Protein AF-A0A7S3L661-F1 (afdb_monomer_lite)

pLDDT: mean 80.89, std 19.41, range [33.72, 98.44]

Secondary structure (DSSP, 8-state):
--------THHHHHHHHHHHHHHHHHHHHHHHHHHHHH-----HHHHHHHHHHHHHHHHHHTT---HHHHHHHHHHHHHHT-HHHHHHHHHHHHHHHHHTT--GGGGHHHHHHHHHHHHHTT-HHHHHHHHHHHHHHS--HHHHHHHHHHHHHHHTT---HHHHHHHHHHHHHHHHHHHHS---SHHHHHHHHHHHHHHHHHHHH-

InterPro domains:
  IPR011990 Tetratricopeptide-like helical domain superfamily [G3DSA:1.25.40.10] (49-198)
  IPR011990 Tetratricopeptide-like helical domain superfamily [SSF48452] (60-181)
  IPR019734 Tetratricopeptide repeat [PS50005] (108-141)
  IPR019734 Tetratricopeptide repeat [SM00028] (67-100)
  IPR019734 Tetratricopeptide repeat [SM00028] (108-141)

Radius of gyration: 34.46 Å; chains: 1; bounding box: 91×31×106 Å

Foldseek 3Di:
DDDDDDDDPPVVVVVVVVVVVVVVVVVVVCVVCVCVVPVPCPPPVVVVVVVCVVVVVVVCVVPPDPLVVLQVVLVVCVVVVVLVVSLVSLVVSVVVCVVVVPQLLVSLVSLLVQLVSCVVVVNNVSNVVSLVSSVVRPQALSSLLVQLVSLVVVLVVDPDLVVSVVSLVSSLVSLVSSCVDPDDDPSVVSSVVSNVVSVVVVVVSD

Organism: NCBI:txid265554

Sequence (206 aa):
HIHEHHTNPYYHIQGILSSSITMMFVALICYMWLPLIFGFAVPRLSVIRAITTTHRAAAVKENEEPLSVMFQRAVVCQRAGNYEEALKEYKLILQAAQQCDVAPDKYAEVHGNLGALYLRNKDVARAKFHFQTALEHRPMGTVHVNLAVLLLQELSTVQDKTLGLEILAKAQRHCQDALALPEDGREHTVATRLLQDMDKMMSQLI

Structure (mmCIF, N/CA/C/O backbone):
data_AF-A0A7S3L661-F1
#
_entry.id   AF-A0A7S3L661-F1
#
loop_
_atom_site.group_PDB
_atom_site.id
_atom_site.type_symbol
_atom_site.label_atom_id
_atom_site.label_alt_id
_atom_site.label_comp_id
_atom_site.label_asym_id
_atom_site.label_entity_id
_atom_site.label_seq_id
_atom_site.pdbx_PDB_ins_code
_atom_site.Cartn_x
_atom_site.Cartn_y
_atom_site.Cartn_z
_atom_site.occupancy
_atom_site.B_iso_or_equiv
_atom_site.auth_seq_id
_atom_site.auth_comp_id
_atom_site.auth_asym_id
_atom_site.auth_atom_id
_atom_site.pdbx_PDB_model_num
ATOM 1 N N . HIS A 1 1 ? 70.498 -6.678 -80.988 1.00 38.25 1 HIS A N 1
ATOM 2 C CA . HIS A 1 1 ? 69.927 -5.357 -80.664 1.00 38.25 1 HIS A CA 1
ATOM 3 C C . HIS A 1 1 ? 68.462 -5.599 -80.330 1.00 38.25 1 HIS A C 1
ATOM 5 O O . HIS A 1 1 ? 67.674 -5.819 -81.238 1.00 38.25 1 HIS A O 1
ATOM 11 N N . ILE A 1 2 ? 68.141 -5.750 -79.046 1.00 35.19 2 ILE A N 1
ATOM 12 C CA . ILE A 1 2 ? 66.783 -6.038 -78.567 1.00 35.19 2 ILE A CA 1
ATOM 13 C C . ILE A 1 2 ? 66.446 -4.892 -77.616 1.00 35.19 2 ILE A C 1
ATOM 15 O O . ILE A 1 2 ? 67.133 -4.713 -76.614 1.00 35.19 2 ILE A O 1
ATOM 19 N N . HIS A 1 3 ? 65.472 -4.065 -77.992 1.00 33.72 3 HIS A N 1
ATOM 20 C CA . HIS A 1 3 ? 64.939 -3.002 -77.146 1.00 33.72 3 HIS A CA 1
ATOM 21 C C . HIS A 1 3 ? 63.822 -3.591 -76.282 1.00 33.72 3 HIS A C 1
ATOM 23 O O . HIS A 1 3 ? 62.745 -3.894 -76.789 1.00 33.72 3 HIS A O 1
ATOM 29 N N . GLU A 1 4 ? 64.073 -3.742 -74.984 1.00 38.59 4 GLU A N 1
ATOM 30 C CA . GLU A 1 4 ? 63.023 -3.984 -73.996 1.00 38.59 4 GLU A CA 1
ATOM 31 C C . GLU A 1 4 ? 62.455 -2.636 -73.532 1.00 38.59 4 GLU A C 1
ATOM 33 O O . GLU A 1 4 ? 63.137 -1.814 -72.919 1.00 38.59 4 GLU A O 1
ATOM 38 N N . HIS A 1 5 ? 61.190 -2.387 -73.874 1.00 41.25 5 HIS A N 1
ATOM 39 C CA . HIS A 1 5 ? 60.408 -1.272 -73.354 1.00 41.25 5 HIS A CA 1
ATOM 40 C C . HIS A 1 5 ? 59.940 -1.601 -71.930 1.00 41.25 5 HIS A C 1
ATOM 42 O O . HIS A 1 5 ? 59.022 -2.394 -71.736 1.00 41.25 5 HIS A O 1
ATOM 48 N N . HIS A 1 6 ? 60.530 -0.950 -70.928 1.00 42.31 6 HIS A N 1
ATOM 49 C CA . HIS A 1 6 ? 59.984 -0.930 -69.573 1.00 42.31 6 HIS A CA 1
ATOM 50 C C . HIS A 1 6 ? 58.738 -0.029 -69.521 1.00 42.31 6 HIS A C 1
ATOM 52 O O . HIS A 1 6 ? 58.838 1.197 -69.487 1.00 42.31 6 HIS A O 1
ATOM 58 N N . THR A 1 7 ? 57.546 -0.627 -69.503 1.00 50.56 7 THR A N 1
ATOM 59 C CA . THR A 1 7 ? 56.293 0.069 -69.178 1.00 50.56 7 THR A CA 1
ATOM 60 C C . THR A 1 7 ? 56.174 0.259 -67.664 1.00 50.56 7 THR A C 1
ATOM 62 O O . THR A 1 7 ? 56.168 -0.707 -66.904 1.00 50.56 7 THR A O 1
ATOM 65 N N . ASN A 1 8 ? 56.094 1.518 -67.229 1.00 41.81 8 ASN A N 1
ATOM 66 C CA . ASN A 1 8 ? 56.038 1.939 -65.829 1.00 41.81 8 ASN A CA 1
ATOM 67 C C . ASN A 1 8 ? 54.661 1.606 -65.185 1.00 41.81 8 ASN A C 1
ATOM 69 O O . ASN A 1 8 ? 53.642 2.120 -65.658 1.00 41.81 8 ASN A O 1
ATOM 73 N N . PRO A 1 9 ? 54.598 0.796 -64.107 1.00 52.56 9 PRO A N 1
ATOM 74 C CA . PRO A 1 9 ? 53.349 0.298 -63.511 1.00 52.56 9 PRO A CA 1
ATOM 75 C C . PRO A 1 9 ? 52.494 1.361 -62.794 1.00 52.56 9 PRO A C 1
ATOM 77 O O . PRO A 1 9 ? 51.342 1.090 -62.455 1.00 52.56 9 PRO A O 1
ATOM 80 N N . TYR A 1 10 ? 52.998 2.584 -62.599 1.00 47.53 10 TYR A N 1
ATOM 81 C CA . TYR A 1 10 ? 52.248 3.661 -61.936 1.00 47.53 10 TYR A CA 1
ATOM 82 C C . TYR A 1 10 ? 51.062 4.202 -62.754 1.00 47.53 10 TYR A C 1
ATOM 84 O O . TYR A 1 10 ? 50.047 4.592 -62.178 1.00 47.53 10 TYR A O 1
ATOM 92 N N . TYR A 1 11 ? 51.134 4.172 -64.088 1.00 48.88 11 TYR A N 1
ATOM 93 C CA . TYR A 1 11 ? 50.068 4.716 -64.941 1.00 48.88 11 TYR A CA 1
ATOM 94 C C . TYR A 1 11 ? 48.817 3.825 -64.998 1.00 48.88 11 TYR A C 1
ATOM 96 O O . TYR A 1 11 ? 47.713 4.322 -65.218 1.00 48.88 11 TYR A O 1
ATOM 104 N N . HIS A 1 12 ? 48.956 2.521 -64.737 1.00 48.81 12 HIS A N 1
ATOM 105 C CA . HIS A 1 12 ? 47.830 1.583 -64.783 1.00 48.81 12 HIS A CA 1
ATOM 106 C C . HIS A 1 12 ? 46.890 1.710 -63.573 1.00 48.81 12 HIS A C 1
ATOM 108 O O . HIS A 1 12 ? 45.683 1.529 -63.713 1.00 48.81 12 HIS A O 1
ATOM 114 N N . ILE A 1 13 ? 47.410 2.065 -62.394 1.00 50.22 13 ILE A N 1
ATOM 115 C CA . ILE A 1 13 ? 46.623 2.132 -61.150 1.00 50.22 13 ILE A CA 1
ATOM 116 C C . ILE A 1 13 ? 45.794 3.429 -61.085 1.00 50.22 13 ILE A C 1
ATOM 118 O O . ILE A 1 13 ? 44.642 3.405 -60.649 1.00 50.22 13 ILE A O 1
ATOM 122 N N . GLN A 1 14 ? 46.316 4.550 -61.603 1.00 46.81 14 GLN A N 1
ATOM 123 C CA . GLN A 1 14 ? 45.566 5.815 -61.678 1.00 46.81 14 GLN A CA 1
ATOM 124 C C . GLN A 1 14 ? 44.361 5.752 -62.636 1.00 46.81 14 GLN A C 1
ATOM 126 O O . GLN A 1 14 ? 43.331 6.361 -62.345 1.00 46.81 14 GLN A O 1
ATOM 131 N N . GLY A 1 15 ? 44.445 4.989 -63.733 1.00 49.72 15 GLY A N 1
ATOM 132 C CA . GLY A 1 15 ? 43.322 4.800 -64.665 1.00 49.72 15 GLY A CA 1
ATOM 133 C C . GLY A 1 15 ? 42.176 3.941 -64.106 1.00 49.72 15 GLY A C 1
ATOM 134 O O . GLY A 1 15 ? 41.011 4.139 -64.458 1.00 49.72 15 GLY A O 1
ATOM 135 N N . ILE A 1 16 ? 42.476 3.010 -63.196 1.00 52.16 16 ILE A N 1
ATOM 136 C CA . ILE A 1 16 ? 41.472 2.125 -62.578 1.00 52.16 16 ILE A CA 1
ATOM 137 C C . ILE A 1 16 ? 40.720 2.850 -61.448 1.00 52.16 16 ILE A C 1
ATOM 139 O O . ILE A 1 16 ? 39.504 2.708 -61.321 1.00 52.16 16 ILE A O 1
ATOM 143 N N . LEU A 1 17 ? 41.397 3.697 -60.661 1.00 45.28 17 LEU A N 1
ATOM 144 C CA . LEU A 1 17 ? 40.715 4.524 -59.656 1.00 45.28 17 LEU A CA 1
ATOM 145 C C . LEU A 1 17 ? 39.838 5.617 -60.287 1.00 45.28 17 LEU A C 1
ATOM 147 O O . LEU A 1 17 ? 38.740 5.865 -59.790 1.00 45.28 17 LEU A O 1
ATOM 151 N N . SER A 1 18 ? 40.269 6.246 -61.387 1.00 52.88 18 SER A N 1
ATOM 152 C CA . SER A 1 18 ? 39.464 7.284 -62.051 1.00 52.88 18 SER A CA 1
ATOM 153 C C . SER A 1 18 ? 38.213 6.712 -62.729 1.00 52.88 18 SER A C 1
ATOM 155 O O . SER A 1 18 ? 37.148 7.329 -62.662 1.00 52.88 18 SER A O 1
ATOM 157 N N . SER A 1 19 ? 38.298 5.509 -63.307 1.00 54.88 19 SER A N 1
ATOM 158 C CA . SER A 1 19 ? 37.151 4.800 -63.896 1.00 54.88 19 SER A CA 1
ATOM 159 C C . SER A 1 19 ? 36.161 4.286 -62.841 1.00 54.88 19 SER A C 1
ATOM 161 O O . SER A 1 19 ? 34.953 4.398 -63.030 1.00 54.88 19 SER A O 1
ATOM 163 N N . SER A 1 20 ? 36.641 3.816 -61.686 1.00 56.84 20 SER A N 1
ATOM 164 C CA . SER A 1 20 ? 35.774 3.375 -60.580 1.00 56.84 20 SER A CA 1
ATOM 165 C C . SER A 1 20 ? 35.012 4.539 -59.927 1.00 56.84 20 SER A C 1
ATOM 167 O O . SER A 1 20 ? 33.798 4.467 -59.721 1.00 56.84 20 SER A O 1
ATOM 169 N N . ILE A 1 21 ? 35.690 5.668 -59.687 1.00 59.03 21 ILE A N 1
ATOM 170 C CA . ILE A 1 21 ? 35.065 6.870 -59.114 1.00 59.03 21 ILE A CA 1
ATOM 171 C C . ILE A 1 21 ? 34.048 7.469 -60.094 1.00 59.03 21 ILE A C 1
ATOM 173 O O . ILE A 1 21 ? 32.937 7.818 -59.694 1.00 59.03 21 ILE A O 1
ATOM 177 N N . THR A 1 22 ? 34.373 7.540 -61.387 1.00 59.44 22 THR A N 1
ATOM 178 C CA . THR A 1 22 ? 33.422 8.031 -62.399 1.00 59.44 22 THR A CA 1
ATOM 179 C C . THR A 1 22 ? 32.209 7.110 -62.552 1.00 59.44 22 THR A C 1
ATOM 181 O O . THR A 1 22 ? 31.093 7.620 -62.643 1.00 59.44 22 THR A O 1
ATOM 184 N N . MET A 1 23 ? 32.363 5.781 -62.461 1.00 56.50 23 MET A N 1
ATOM 185 C CA . MET A 1 23 ? 31.214 4.862 -62.427 1.00 56.50 23 MET A CA 1
ATOM 186 C C . MET A 1 23 ? 30.338 5.038 -61.178 1.00 56.50 23 MET A C 1
ATOM 188 O O . MET A 1 23 ? 29.114 4.977 -61.294 1.00 56.50 23 MET A O 1
ATOM 192 N N . MET A 1 24 ? 30.917 5.319 -60.005 1.00 59.31 24 MET A N 1
ATOM 193 C CA . MET A 1 24 ? 30.137 5.621 -58.796 1.00 59.31 24 MET A CA 1
ATOM 194 C C . MET A 1 24 ? 29.338 6.924 -58.929 1.00 59.31 24 MET A C 1
ATOM 196 O O . MET A 1 24 ? 28.174 6.965 -58.532 1.00 59.31 24 MET A O 1
ATOM 200 N N . PHE A 1 25 ? 29.919 7.969 -59.527 1.00 59.91 25 PHE A N 1
ATOM 201 C CA . PHE A 1 25 ? 29.205 9.224 -59.785 1.00 59.91 25 PHE A CA 1
ATOM 202 C C . PHE A 1 25 ? 28.086 9.050 -60.817 1.00 59.91 25 PHE A C 1
ATOM 204 O O . PHE A 1 25 ? 26.985 9.554 -60.603 1.00 59.91 25 PHE A O 1
ATOM 211 N N . VAL A 1 26 ? 28.314 8.286 -61.890 1.00 61.53 26 VAL A N 1
ATOM 212 C CA . VAL A 1 26 ? 27.271 7.976 -62.881 1.00 61.53 26 VAL A CA 1
ATOM 213 C C . VAL A 1 26 ? 26.149 7.139 -62.257 1.00 61.53 26 VAL A C 1
ATOM 215 O O . VAL A 1 26 ? 24.983 7.429 -62.499 1.00 61.53 26 VAL A O 1
ATOM 218 N N . ALA A 1 27 ? 26.459 6.174 -61.384 1.00 59.47 27 ALA A N 1
ATOM 219 C CA . ALA A 1 27 ? 25.451 5.383 -60.675 1.00 59.47 27 ALA A CA 1
ATOM 220 C C . ALA A 1 27 ? 24.624 6.220 -59.681 1.00 59.47 27 ALA A C 1
ATOM 222 O O . ALA A 1 27 ? 23.409 6.045 -59.605 1.00 59.47 27 ALA A O 1
ATOM 223 N N . LEU A 1 28 ? 25.253 7.159 -58.964 1.00 61.03 28 LEU A N 1
ATOM 224 C CA . LEU A 1 28 ? 24.573 8.110 -58.076 1.00 61.03 28 LEU A CA 1
ATOM 225 C C . LEU A 1 28 ? 23.670 9.069 -58.853 1.00 61.03 28 LEU A C 1
ATOM 227 O O . LEU A 1 28 ? 22.536 9.298 -58.442 1.00 61.03 28 LEU A O 1
ATOM 231 N N . ILE A 1 29 ? 24.131 9.579 -59.997 1.00 61.62 29 ILE A N 1
ATOM 232 C CA . ILE A 1 29 ? 23.316 10.419 -60.882 1.00 61.62 29 ILE A CA 1
ATOM 233 C C . ILE A 1 29 ? 22.157 9.590 -61.457 1.00 61.62 29 ILE A C 1
ATOM 235 O O . ILE A 1 29 ? 21.012 10.025 -61.401 1.00 61.62 29 ILE A O 1
ATOM 239 N N . CYS A 1 30 ? 22.384 8.354 -61.901 1.00 58.31 30 CYS A N 1
ATOM 240 C CA . CYS A 1 30 ? 21.293 7.481 -62.329 1.00 58.31 30 CYS A CA 1
ATOM 241 C C . CYS A 1 30 ? 20.283 7.236 -61.198 1.00 58.31 30 CYS A C 1
ATOM 243 O O . CYS A 1 30 ? 19.096 7.422 -61.422 1.00 58.31 30 CYS A O 1
ATOM 245 N N . TYR A 1 31 ? 20.706 6.919 -59.971 1.00 63.03 31 TYR A N 1
ATOM 246 C CA . TYR A 1 31 ? 19.786 6.684 -58.847 1.00 63.03 31 TYR A CA 1
ATOM 247 C C . TYR A 1 31 ? 19.030 7.935 -58.384 1.00 63.03 31 TYR A C 1
ATOM 249 O O . TYR A 1 31 ? 17.887 7.838 -57.939 1.00 63.03 31 TYR A O 1
ATOM 257 N N . MET A 1 32 ? 19.651 9.111 -58.489 1.00 62.41 32 MET A N 1
ATOM 258 C CA . MET A 1 32 ? 19.045 10.373 -58.066 1.00 62.41 32 MET A CA 1
ATOM 259 C C . MET A 1 32 ? 18.024 10.901 -59.088 1.00 62.41 32 MET A C 1
ATOM 261 O O . MET A 1 32 ? 17.091 11.604 -58.702 1.00 62.41 32 MET A O 1
ATOM 26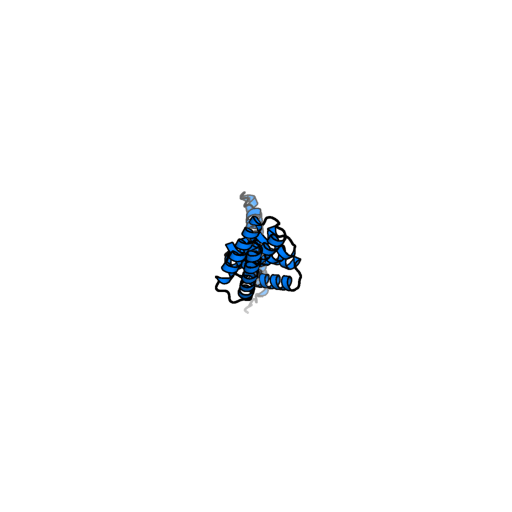5 N N . TRP A 1 33 ? 18.161 10.521 -60.365 1.00 57.34 33 TRP A N 1
ATOM 266 C CA . TRP A 1 33 ? 17.293 10.966 -61.463 1.00 57.34 33 TRP A CA 1
ATOM 267 C C . TRP A 1 33 ? 16.356 9.873 -62.017 1.00 57.34 33 TRP A C 1
ATOM 269 O O . TRP A 1 33 ? 15.355 10.205 -62.649 1.00 57.34 33 TRP A O 1
ATOM 279 N N . LEU A 1 34 ? 16.584 8.584 -61.722 1.00 56.72 34 LEU A N 1
ATOM 280 C CA . LEU A 1 34 ? 15.655 7.485 -62.039 1.00 56.72 34 LEU A CA 1
ATOM 281 C C . LEU A 1 34 ? 14.204 7.735 -61.569 1.00 56.72 34 LEU A C 1
ATOM 283 O O . LEU A 1 34 ? 13.282 7.462 -62.344 1.00 56.72 34 LEU A O 1
ATOM 287 N N . PRO A 1 35 ? 13.947 8.275 -60.357 1.00 53.97 35 PRO A N 1
ATOM 288 C CA . PRO A 1 35 ? 12.575 8.527 -59.913 1.00 53.97 35 PRO A CA 1
ATOM 289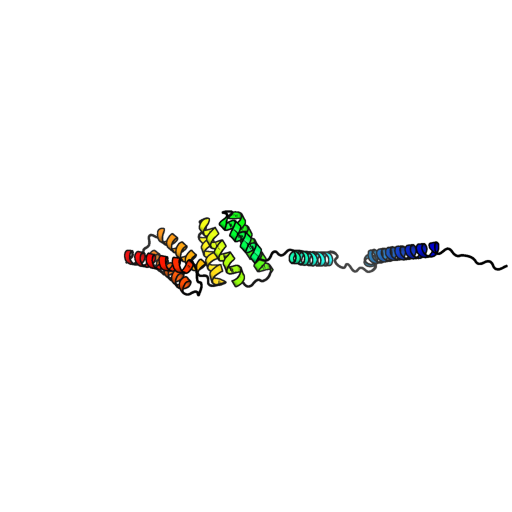 C C . PRO A 1 35 ? 11.893 9.710 -60.624 1.00 53.97 35 PRO A C 1
ATOM 291 O O . PRO A 1 35 ? 10.670 9.805 -60.575 1.00 53.97 35 PRO A O 1
ATOM 294 N N . LEU A 1 36 ? 12.641 10.577 -61.323 1.00 54.62 36 LEU A N 1
ATOM 295 C CA . LEU A 1 36 ? 12.083 11.667 -62.139 1.00 54.62 36 LEU A CA 1
ATOM 296 C C . LEU A 1 36 ? 11.555 11.184 -63.501 1.00 54.62 36 LEU A C 1
ATOM 298 O O . LEU A 1 36 ? 10.695 11.841 -64.078 1.00 54.62 36 LEU A O 1
ATOM 302 N N . ILE A 1 37 ? 12.037 10.040 -63.997 1.00 55.66 37 ILE A N 1
ATOM 303 C CA . ILE A 1 37 ? 11.664 9.492 -65.313 1.00 55.66 37 ILE A CA 1
ATOM 304 C C . ILE A 1 37 ? 10.503 8.488 -65.198 1.00 55.66 37 ILE A C 1
ATOM 306 O O . ILE A 1 37 ? 9.672 8.406 -66.097 1.00 55.66 37 ILE A O 1
ATOM 310 N N . PHE A 1 38 ? 10.408 7.749 -64.084 1.00 53.75 38 PHE A N 1
ATOM 311 C CA . PHE A 1 38 ? 9.446 6.645 -63.926 1.00 53.75 38 PHE A CA 1
ATOM 312 C C . PHE A 1 38 ? 8.220 6.943 -63.046 1.00 53.75 38 PHE A C 1
ATOM 314 O O . PHE A 1 38 ? 7.402 6.052 -62.839 1.00 53.75 38 PHE A O 1
ATOM 321 N N . GLY A 1 39 ? 8.055 8.160 -62.516 1.00 51.28 39 GLY A N 1
ATOM 322 C CA . GLY A 1 39 ? 6.822 8.560 -61.815 1.00 51.28 39 GLY A CA 1
ATOM 323 C C . GLY A 1 39 ? 6.499 7.792 -60.522 1.00 51.28 39 GLY A C 1
ATOM 324 O O . GLY A 1 39 ? 5.432 7.989 -59.942 1.00 51.28 39 GLY A O 1
ATOM 325 N N . PHE A 1 40 ? 7.403 6.946 -60.022 1.00 52.62 40 PHE A N 1
ATOM 326 C CA . PHE A 1 40 ? 7.234 6.271 -58.738 1.00 52.62 40 PHE A CA 1
ATOM 327 C C . PHE A 1 40 ? 7.616 7.219 -57.601 1.00 52.62 40 PHE A C 1
ATOM 329 O O . PHE A 1 40 ? 8.750 7.245 -57.121 1.00 52.62 40 PHE A O 1
ATOM 336 N N . ALA A 1 41 ? 6.635 7.995 -57.147 1.00 51.97 41 ALA A N 1
ATOM 337 C CA . ALA A 1 41 ? 6.684 8.698 -55.875 1.00 51.97 41 ALA A CA 1
ATOM 338 C C . ALA A 1 41 ? 6.659 7.676 -54.724 1.00 51.97 41 ALA A C 1
ATOM 340 O O . ALA A 1 41 ? 5.636 7.472 -54.076 1.00 51.97 41 ALA A O 1
ATOM 341 N N . VAL A 1 42 ? 7.783 7.004 -54.456 1.00 56.53 42 VAL A N 1
ATOM 342 C CA . VAL A 1 42 ? 7.949 6.289 -53.186 1.00 56.53 42 VAL A CA 1
ATOM 343 C C . VAL A 1 42 ? 7.951 7.366 -52.099 1.00 56.53 42 VAL A C 1
ATOM 345 O O . VAL A 1 42 ? 8.799 8.263 -52.152 1.00 56.53 42 VAL A O 1
ATOM 348 N N . PRO A 1 43 ? 7.010 7.355 -51.136 1.00 49.34 43 PRO A N 1
ATOM 349 C CA . PRO A 1 43 ? 6.907 8.432 -50.169 1.00 49.34 43 PRO A CA 1
ATOM 350 C C . PRO A 1 43 ? 8.142 8.399 -49.272 1.00 49.34 43 PRO A C 1
ATOM 352 O O . PRO A 1 43 ? 8.211 7.640 -48.306 1.00 49.34 43 PRO A O 1
ATOM 355 N N . ARG A 1 44 ? 9.123 9.248 -49.594 1.00 54.16 44 ARG A N 1
ATOM 356 C CA . ARG A 1 44 ? 10.388 9.450 -48.870 1.00 54.16 44 ARG A CA 1
ATOM 357 C 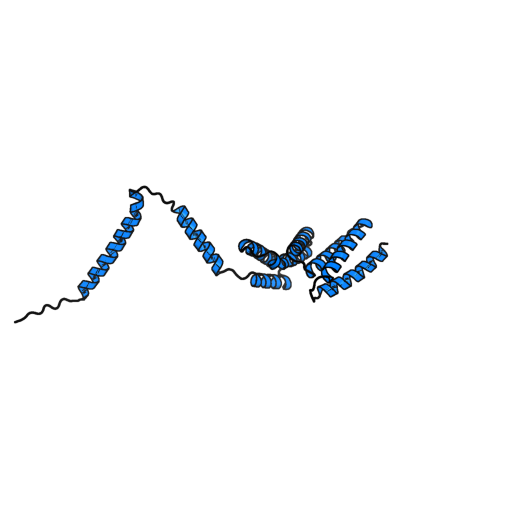C . ARG A 1 44 ? 10.152 9.670 -47.370 1.00 54.16 44 ARG A C 1
ATOM 359 O O . ARG A 1 44 ? 10.959 9.251 -46.549 1.00 54.16 44 ARG A O 1
ATOM 366 N N . LEU A 1 45 ? 8.994 10.230 -47.013 1.00 54.62 45 LEU A N 1
ATOM 367 C CA . LEU A 1 45 ? 8.529 10.393 -45.636 1.00 54.62 45 LEU A CA 1
ATOM 368 C C . LEU A 1 45 ? 8.291 9.065 -44.900 1.00 54.62 45 LEU A C 1
ATOM 370 O O . LEU A 1 45 ? 8.616 8.971 -43.724 1.00 54.62 45 LEU A O 1
ATOM 374 N N . SER A 1 46 ? 7.744 8.043 -45.565 1.00 57.00 46 SER A N 1
ATOM 375 C CA . SER A 1 46 ? 7.427 6.747 -44.943 1.00 57.00 46 SER A CA 1
ATOM 376 C C . SER A 1 46 ? 8.686 5.954 -44.598 1.00 57.00 46 SER A C 1
ATOM 378 O O . SER A 1 46 ? 8.792 5.424 -43.498 1.00 57.00 46 SER A O 1
ATOM 380 N N . VAL A 1 47 ? 9.675 5.957 -45.495 1.00 62.25 47 VAL A N 1
ATOM 381 C CA . VAL A 1 47 ? 10.962 5.279 -45.304 1.00 62.25 47 VAL A CA 1
ATOM 382 C C . VAL A 1 47 ? 11.814 6.025 -44.278 1.00 62.25 47 VAL A C 1
ATOM 384 O O . VAL A 1 47 ? 12.349 5.396 -43.374 1.00 62.25 47 VAL A O 1
ATOM 387 N N . ILE A 1 48 ? 11.876 7.364 -44.334 1.00 59.66 48 ILE A N 1
ATOM 388 C CA . ILE 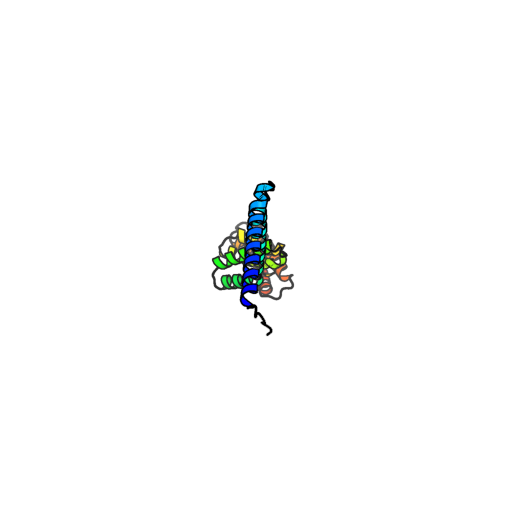A 1 48 ? 12.564 8.162 -43.304 1.00 59.66 48 ILE A CA 1
ATOM 389 C C . ILE A 1 48 ? 11.894 7.971 -41.942 1.00 59.66 48 ILE A C 1
ATOM 391 O O . ILE A 1 48 ? 12.589 7.791 -40.946 1.00 59.66 48 ILE A O 1
ATOM 395 N N . ARG A 1 49 ? 10.557 7.961 -41.874 1.00 58.50 49 ARG A N 1
ATOM 396 C CA . ARG A 1 49 ? 9.823 7.695 -40.632 1.00 58.50 49 ARG A CA 1
ATOM 397 C C . ARG A 1 49 ? 10.098 6.287 -40.115 1.00 58.50 49 ARG A C 1
ATOM 399 O O . ARG A 1 49 ? 10.378 6.158 -38.936 1.00 58.50 49 ARG A O 1
ATOM 406 N N . ALA A 1 50 ? 10.093 5.271 -40.977 1.00 57.78 50 ALA A N 1
ATOM 407 C CA . ALA A 1 50 ? 10.420 3.897 -40.604 1.00 57.78 50 ALA A CA 1
ATOM 408 C C . ALA A 1 50 ? 11.852 3.784 -40.058 1.00 57.78 50 ALA A C 1
ATOM 410 O O . ALA A 1 50 ? 12.029 3.277 -38.954 1.00 57.78 50 ALA A O 1
ATOM 411 N N . ILE A 1 51 ? 12.846 4.332 -40.768 1.00 60.09 51 ILE A N 1
ATOM 412 C CA . ILE A 1 51 ? 14.264 4.331 -40.367 1.00 60.09 51 ILE A CA 1
ATOM 413 C C . ILE A 1 51 ? 14.476 5.116 -39.066 1.00 60.09 51 ILE A C 1
ATOM 415 O O . ILE A 1 51 ? 15.210 4.679 -38.186 1.00 60.09 51 ILE A O 1
ATOM 419 N N . THR A 1 52 ? 13.820 6.266 -38.905 1.00 57.12 52 THR A N 1
ATOM 420 C CA . THR A 1 52 ? 13.905 7.045 -37.660 1.00 57.12 52 THR A CA 1
ATOM 421 C C . THR A 1 52 ? 13.198 6.344 -36.505 1.00 57.12 52 THR A C 1
ATOM 423 O O . THR A 1 52 ? 13.722 6.367 -35.396 1.00 57.12 52 THR A O 1
ATOM 426 N N . THR A 1 53 ? 12.068 5.662 -36.727 1.00 59.28 53 THR A N 1
ATOM 427 C CA . THR A 1 53 ? 11.422 4.853 -35.682 1.00 59.28 53 THR A CA 1
ATOM 428 C C . THR A 1 53 ? 12.240 3.627 -35.304 1.00 59.28 53 THR A C 1
ATOM 430 O O . THR A 1 53 ? 12.342 3.338 -34.117 1.00 59.28 53 THR A O 1
ATOM 433 N N . THR A 1 54 ? 12.868 2.934 -36.258 1.00 57.47 54 THR A N 1
ATOM 434 C CA . THR A 1 54 ? 13.706 1.765 -35.962 1.00 57.47 54 THR A CA 1
ATOM 435 C C . THR A 1 54 ? 15.009 2.168 -35.288 1.00 57.47 54 THR A C 1
ATOM 437 O O . THR A 1 54 ? 15.374 1.554 -34.294 1.00 57.47 54 THR A O 1
ATOM 440 N N . HIS A 1 55 ? 15.667 3.241 -35.737 1.00 58.06 55 HIS A N 1
ATOM 441 C CA . HIS A 1 55 ? 16.872 3.758 -35.086 1.00 58.06 55 HIS A CA 1
ATOM 442 C C . HIS A 1 55 ? 16.572 4.338 -33.697 1.00 58.06 55 HIS A C 1
ATOM 444 O O . HIS A 1 55 ? 17.373 4.183 -32.782 1.00 58.06 55 HIS A O 1
ATOM 450 N N . ARG A 1 56 ? 15.412 4.981 -33.497 1.00 55.12 56 ARG A N 1
ATOM 451 C CA . ARG A 1 56 ? 14.982 5.464 -32.176 1.00 55.12 56 ARG A CA 1
ATOM 452 C C . ARG A 1 56 ? 14.623 4.308 -31.244 1.00 55.12 56 ARG A C 1
ATOM 454 O O . ARG A 1 56 ? 15.013 4.350 -30.090 1.00 55.12 56 ARG A O 1
ATOM 461 N N . ALA A 1 57 ? 13.937 3.275 -31.730 1.00 53.19 57 ALA A N 1
ATOM 462 C CA . ALA A 1 57 ? 13.639 2.079 -30.942 1.00 53.19 57 ALA A CA 1
ATOM 463 C C . ALA A 1 57 ? 14.909 1.280 -30.591 1.00 53.19 57 ALA A C 1
ATOM 465 O O . ALA A 1 57 ? 15.032 0.788 -29.475 1.00 53.19 57 ALA A O 1
ATOM 466 N N . ALA A 1 58 ? 15.874 1.192 -31.512 1.00 53.03 58 ALA A N 1
ATOM 467 C CA . ALA A 1 58 ? 17.168 0.556 -31.267 1.00 53.03 58 ALA A CA 1
ATOM 468 C C . ALA A 1 58 ? 18.042 1.367 -30.291 1.00 53.03 58 ALA A C 1
ATOM 470 O O . ALA A 1 58 ? 18.603 0.795 -29.365 1.00 53.03 58 ALA A O 1
ATOM 471 N N . ALA A 1 59 ? 18.091 2.696 -30.434 1.00 48.28 59 ALA A N 1
ATOM 472 C CA . ALA A 1 59 ? 18.831 3.573 -29.522 1.00 48.28 59 ALA A CA 1
ATOM 473 C C . ALA A 1 59 ? 18.212 3.646 -28.113 1.00 48.28 59 ALA A C 1
ATOM 475 O O . ALA A 1 59 ? 18.930 3.864 -27.143 1.00 48.28 59 ALA A O 1
ATOM 476 N N . VAL A 1 60 ? 16.891 3.461 -27.990 1.00 53.03 60 VAL A N 1
ATOM 477 C CA . VAL A 1 60 ? 16.218 3.311 -26.688 1.00 53.03 60 VAL A CA 1
ATOM 4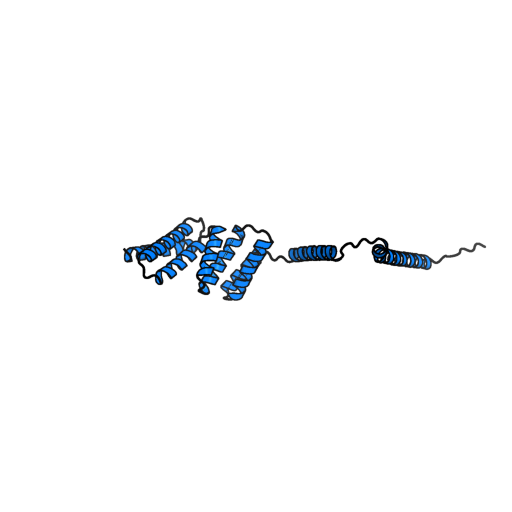78 C C . VAL A 1 60 ? 16.618 1.984 -26.035 1.00 53.03 60 VAL A C 1
ATOM 480 O O . VAL A 1 60 ? 16.988 1.988 -24.867 1.00 53.03 60 VAL A O 1
ATOM 483 N N . LYS A 1 61 ? 16.674 0.884 -26.798 1.00 52.12 61 LYS A N 1
ATOM 484 C CA . LYS A 1 61 ? 17.080 -0.435 -26.283 1.00 52.12 61 LYS A CA 1
ATOM 485 C C . LYS A 1 61 ? 18.523 -0.517 -25.776 1.00 52.12 61 LYS A C 1
ATOM 487 O O . LYS A 1 61 ? 18.786 -1.295 -24.868 1.00 52.12 61 LYS A O 1
ATOM 492 N N . GLU A 1 62 ? 19.461 0.240 -26.344 1.00 48.84 62 GLU A N 1
ATOM 493 C CA . GLU A 1 62 ? 20.876 0.190 -25.924 1.00 48.84 62 GLU A CA 1
ATOM 494 C C . GLU A 1 62 ? 21.175 0.972 -24.633 1.00 48.84 62 GLU A C 1
ATOM 496 O O . GLU A 1 62 ? 22.222 0.762 -24.026 1.00 48.84 62 GLU A O 1
ATOM 501 N N . ASN A 1 63 ? 20.260 1.839 -24.189 1.00 53.44 63 ASN A N 1
ATOM 502 C CA . ASN A 1 63 ? 20.426 2.699 -23.011 1.00 53.44 63 ASN A CA 1
ATOM 503 C C . ASN A 1 63 ? 19.315 2.493 -21.960 1.00 53.44 63 ASN A C 1
ATOM 505 O O . ASN A 1 63 ? 19.120 3.339 -21.085 1.00 53.44 63 ASN A O 1
ATOM 509 N N . GLU A 1 64 ? 18.566 1.389 -22.054 1.00 68.00 64 GLU A N 1
ATOM 510 C CA . GLU A 1 64 ? 17.532 1.017 -21.086 1.00 68.00 64 GLU A CA 1
ATOM 511 C C . GLU A 1 64 ? 18.189 0.611 -19.759 1.00 68.00 64 GLU A C 1
ATOM 513 O O . GLU A 1 64 ? 18.621 -0.525 -19.553 1.00 68.00 64 GLU A O 1
ATOM 518 N N . GLU A 1 65 ? 18.287 1.577 -18.844 1.00 77.12 65 GLU A N 1
ATOM 519 C CA . GLU A 1 65 ? 18.639 1.319 -17.452 1.00 77.12 65 GLU A CA 1
ATOM 520 C C . GLU A 1 65 ? 17.667 0.269 -16.880 1.00 77.12 65 GLU A C 1
ATOM 522 O O . GLU A 1 65 ? 16.448 0.435 -16.998 1.00 77.12 65 GLU A O 1
ATOM 527 N N . PRO A 1 66 ? 18.157 -0.815 -16.250 1.00 85.19 66 PRO A N 1
ATOM 528 C CA . PRO A 1 66 ? 17.269 -1.819 -15.685 1.00 85.19 66 PRO A CA 1
ATOM 529 C C . PRO A 1 66 ? 16.322 -1.188 -14.658 1.00 85.19 66 PRO A C 1
ATOM 531 O O . PRO A 1 66 ? 16.765 -0.439 -13.783 1.00 85.19 66 PRO A O 1
ATOM 534 N N . LEU A 1 67 ? 15.035 -1.556 -14.696 1.00 87.88 67 LEU A N 1
ATOM 535 C CA . LEU A 1 67 ? 14.027 -1.050 -13.747 1.00 87.88 67 LEU A CA 1
ATOM 536 C C . LEU A 1 67 ? 14.452 -1.232 -12.284 1.00 87.88 67 LEU A C 1
ATOM 538 O O . LEU A 1 67 ? 14.109 -0.418 -11.432 1.00 87.88 67 LEU A O 1
ATOM 542 N N . SER A 1 68 ? 15.230 -2.278 -11.992 1.00 88.06 68 SER A N 1
ATOM 543 C CA . SER A 1 68 ? 15.794 -2.522 -10.666 1.00 88.06 68 SER A CA 1
ATOM 544 C C . SER A 1 68 ? 16.747 -1.413 -10.215 1.00 88.06 68 SER A C 1
ATOM 546 O O . SER A 1 68 ? 16.682 -1.002 -9.061 1.00 88.06 68 SER A O 1
ATOM 548 N N . VAL A 1 69 ? 17.602 -0.893 -11.098 1.00 90.62 69 VAL A N 1
ATOM 549 C CA . VAL A 1 69 ? 18.547 0.188 -10.773 1.00 90.62 69 VAL A CA 1
ATOM 550 C C . VAL A 1 69 ? 17.794 1.499 -10.568 1.00 90.62 69 VAL A C 1
ATOM 552 O O . VAL A 1 69 ? 18.004 2.169 -9.554 1.00 90.62 69 VAL A O 1
ATOM 555 N N . MET A 1 70 ? 16.841 1.805 -11.454 1.00 91.81 70 MET A N 1
ATOM 556 C CA . MET A 1 70 ? 15.941 2.951 -11.289 1.00 91.81 70 MET A CA 1
ATOM 557 C C . MET A 1 70 ? 15.199 2.881 -9.947 1.00 91.81 70 MET A C 1
ATOM 559 O O . MET A 1 70 ? 15.122 3.868 -9.216 1.00 91.81 70 MET A O 1
ATOM 563 N N . PHE A 1 71 ? 14.699 1.697 -9.582 1.00 94.81 71 PHE A N 1
ATOM 564 C CA . PHE A 1 71 ? 14.003 1.471 -8.319 1.00 94.81 71 PHE A CA 1
ATOM 565 C C . PHE A 1 71 ? 14.903 1.709 -7.107 1.00 94.81 71 PHE A C 1
ATOM 567 O O . PHE A 1 71 ? 14.516 2.437 -6.192 1.00 94.81 71 PHE A O 1
ATOM 574 N N . GLN A 1 72 ? 16.127 1.173 -7.109 1.00 95.31 72 GLN A N 1
ATOM 575 C CA . GLN A 1 72 ? 17.078 1.428 -6.025 1.00 95.31 72 GLN A CA 1
ATOM 576 C C . GLN A 1 72 ? 17.409 2.920 -5.900 1.00 95.31 72 GLN A C 1
ATOM 578 O O . GLN A 1 72 ? 17.421 3.451 -4.787 1.00 95.31 72 GLN A O 1
ATOM 583 N N . ARG A 1 73 ? 17.609 3.625 -7.022 1.00 94.75 73 ARG A N 1
ATOM 584 C CA . ARG A 1 73 ? 17.821 5.080 -7.030 1.00 94.75 73 ARG A CA 1
ATOM 585 C C . ARG A 1 73 ? 16.639 5.820 -6.404 1.00 94.75 73 ARG A C 1
ATOM 587 O O . ARG A 1 73 ? 16.846 6.642 -5.514 1.00 94.75 73 ARG A O 1
ATOM 594 N N . ALA A 1 74 ? 15.411 5.485 -6.799 1.00 96.25 74 ALA A N 1
ATOM 595 C CA . ALA A 1 74 ? 14.197 6.085 -6.248 1.00 96.25 74 ALA A CA 1
ATOM 596 C C . ALA A 1 74 ? 14.087 5.880 -4.725 1.00 96.25 74 ALA A C 1
ATOM 598 O O . ALA A 1 74 ? 13.813 6.828 -3.983 1.00 96.25 74 ALA A O 1
ATOM 599 N N . VAL A 1 75 ? 14.379 4.667 -4.243 1.00 96.56 75 VAL A N 1
ATOM 600 C CA . VAL A 1 75 ? 14.390 4.336 -2.809 1.00 96.56 75 VAL A CA 1
ATOM 601 C C . VAL A 1 75 ? 15.460 5.136 -2.062 1.00 96.56 75 VAL A C 1
ATOM 603 O O . VAL A 1 75 ? 15.192 5.650 -0.972 1.00 96.56 75 VAL A O 1
ATOM 606 N N . VAL A 1 76 ? 16.659 5.288 -2.632 1.00 97.00 76 VAL A N 1
ATOM 607 C CA . VAL A 1 76 ? 17.728 6.115 -2.049 1.00 97.00 76 VAL A CA 1
ATOM 608 C C . VAL A 1 76 ? 17.299 7.580 -1.970 1.00 97.00 76 VAL A C 1
ATOM 610 O O . VAL A 1 76 ? 17.414 8.177 -0.900 1.00 97.00 76 VAL A O 1
ATOM 613 N N . CYS A 1 77 ? 16.732 8.145 -3.040 1.00 95.88 77 CYS A N 1
ATOM 614 C CA . CYS A 1 77 ? 16.197 9.509 -3.042 1.00 95.88 77 CYS A CA 1
ATOM 615 C C . CYS A 1 77 ? 15.125 9.700 -1.960 1.00 95.88 77 CYS A C 1
ATOM 617 O O . CYS A 1 77 ? 15.176 10.668 -1.201 1.00 95.88 77 CYS A O 1
ATOM 619 N N . GLN A 1 78 ? 14.195 8.749 -1.828 1.00 96.62 78 GLN A N 1
ATOM 620 C CA . GLN A 1 78 ? 13.155 8.782 -0.799 1.00 96.62 78 GLN A CA 1
ATOM 621 C C . GLN A 1 78 ? 13.749 8.757 0.615 1.00 96.62 78 GLN A C 1
ATOM 623 O O . GLN A 1 78 ? 13.333 9.539 1.472 1.00 96.62 78 GLN A O 1
ATOM 628 N N . ARG A 1 79 ? 14.731 7.885 0.871 1.00 95.06 79 ARG A N 1
ATOM 629 C CA . ARG A 1 79 ? 15.406 7.782 2.176 1.00 95.06 79 ARG A CA 1
ATOM 630 C C . ARG A 1 79 ? 16.244 9.018 2.504 1.00 95.06 79 ARG A C 1
ATOM 632 O O . ARG A 1 79 ? 16.291 9.411 3.663 1.00 95.06 79 ARG A O 1
ATOM 639 N N . ALA A 1 80 ? 16.847 9.646 1.496 1.00 95.81 80 ALA A N 1
ATOM 640 C CA . ALA A 1 80 ? 17.598 10.894 1.628 1.00 95.81 80 ALA A CA 1
ATOM 641 C C . ALA A 1 80 ? 16.704 12.123 1.868 1.00 95.81 80 ALA A C 1
ATOM 643 O O . ALA A 1 80 ? 17.198 13.193 2.207 1.00 95.81 80 ALA A O 1
ATOM 644 N N . GLY A 1 81 ? 15.389 11.982 1.699 1.00 95.44 81 GLY A N 1
ATOM 645 C CA . GLY A 1 81 ? 14.434 13.071 1.863 1.00 95.44 81 GLY A CA 1
ATOM 646 C C . GLY A 1 81 ? 14.134 13.869 0.597 1.00 95.44 81 GLY A C 1
ATOM 647 O O . GLY A 1 81 ? 13.347 14.813 0.635 1.00 95.44 81 GLY A O 1
ATOM 648 N N . ASN A 1 82 ? 14.686 13.452 -0.540 1.00 96.62 82 ASN A N 1
ATOM 649 C CA . ASN A 1 82 ? 14.465 14.069 -1.842 1.00 96.62 82 ASN A CA 1
ATOM 650 C C . ASN A 1 82 ? 13.161 13.533 -2.458 1.00 96.62 82 ASN A C 1
ATOM 652 O O . ASN A 1 82 ? 13.176 12.785 -3.437 1.00 96.62 82 ASN A O 1
ATOM 656 N N . TYR A 1 83 ? 12.022 13.873 -1.847 1.00 95.12 83 TYR A N 1
ATOM 657 C CA . TYR A 1 83 ? 10.717 13.290 -2.191 1.00 95.12 83 TYR A CA 1
ATOM 658 C C . TYR A 1 83 ? 10.234 13.637 -3.598 1.00 95.12 83 TYR A C 1
ATOM 660 O O . TYR A 1 83 ? 9.582 12.811 -4.231 1.00 95.12 83 TYR A O 1
ATOM 668 N N . GLU A 1 84 ? 10.557 14.829 -4.099 1.00 94.69 84 GLU A N 1
ATOM 669 C CA . GLU A 1 84 ? 10.194 15.232 -5.462 1.00 94.69 84 GLU A CA 1
ATOM 670 C C . GLU A 1 84 ? 10.910 14.379 -6.511 1.00 94.69 84 GLU A C 1
ATOM 672 O O . GLU A 1 84 ? 10.262 13.853 -7.419 1.00 94.69 84 GLU A O 1
ATOM 677 N N . GLU A 1 85 ? 12.220 14.166 -6.347 1.00 95.00 85 GLU A N 1
ATOM 678 C CA . GLU A 1 85 ? 12.977 13.310 -7.264 1.00 95.00 85 GLU A CA 1
ATOM 679 C C . GLU A 1 85 ? 12.522 11.853 -7.137 1.00 95.00 85 GLU A C 1
ATOM 681 O O . GLU A 1 85 ? 12.283 11.202 -8.146 1.00 95.00 85 GLU A O 1
ATOM 686 N N . ALA A 1 86 ? 12.281 11.357 -5.917 1.00 97.19 86 ALA A N 1
ATOM 687 C CA . ALA A 1 86 ? 11.745 10.010 -5.722 1.00 97.19 86 ALA A CA 1
ATOM 688 C C . ALA A 1 86 ? 10.393 9.808 -6.434 1.00 97.19 86 ALA A C 1
ATOM 690 O O . ALA A 1 86 ? 10.195 8.805 -7.116 1.00 97.19 86 ALA A O 1
ATOM 691 N N . LEU A 1 87 ? 9.472 10.776 -6.334 1.00 96.31 87 LEU A N 1
ATOM 692 C CA . LEU A 1 87 ? 8.190 10.745 -7.048 1.00 96.31 87 LEU A CA 1
ATOM 693 C C . LEU A 1 87 ? 8.377 10.685 -8.565 1.00 96.31 87 LEU A C 1
ATOM 695 O O . LEU A 1 87 ? 7.649 9.964 -9.249 1.00 96.31 87 LEU A O 1
ATOM 699 N N . LYS A 1 88 ? 9.315 11.470 -9.097 1.00 95.12 88 LYS A N 1
ATOM 700 C CA . LYS A 1 88 ? 9.627 11.497 -10.526 1.00 95.12 88 LYS A CA 1
ATOM 701 C C . LYS A 1 88 ? 10.196 10.155 -10.984 1.00 95.12 88 LYS A C 1
ATOM 703 O O . LYS A 1 88 ? 9.698 9.603 -11.960 1.00 95.12 88 LYS A O 1
ATOM 708 N N . GLU A 1 89 ? 11.152 9.602 -10.247 1.00 95.50 89 GLU A N 1
ATOM 709 C CA . GLU A 1 89 ? 11.768 8.309 -10.548 1.00 95.50 89 GLU A CA 1
ATOM 710 C C . GLU A 1 89 ? 10.752 7.165 -10.522 1.00 95.50 89 GLU A C 1
ATOM 712 O O . GLU A 1 89 ? 10.655 6.404 -11.481 1.00 95.50 89 GLU A O 1
ATOM 717 N N . TYR A 1 90 ? 9.902 7.082 -9.494 1.00 97.56 90 TYR A N 1
ATOM 718 C CA . TYR A 1 90 ? 8.859 6.054 -9.450 1.00 97.56 90 TYR A CA 1
ATOM 719 C C . TYR A 1 90 ? 7.878 6.142 -10.624 1.00 97.56 90 TYR A C 1
ATOM 721 O O . TYR A 1 90 ? 7.480 5.114 -11.168 1.00 97.56 90 TYR A O 1
ATOM 729 N N . LYS A 1 91 ? 7.511 7.350 -11.068 1.00 96.00 91 LYS A N 1
ATOM 730 C CA . LYS A 1 91 ? 6.660 7.522 -12.257 1.00 96.00 91 LYS A CA 1
ATOM 731 C C . LYS A 1 91 ? 7.353 7.068 -13.539 1.00 96.00 91 LYS A C 1
ATOM 733 O O . LYS A 1 91 ? 6.703 6.448 -14.377 1.00 96.00 91 LYS A O 1
ATOM 738 N N . LEU A 1 92 ? 8.649 7.351 -13.682 1.00 94.50 92 LEU A N 1
ATOM 739 C CA . LEU A 1 92 ? 9.439 6.873 -14.817 1.00 94.50 92 LEU A CA 1
ATOM 740 C C . LEU A 1 92 ? 9.504 5.344 -14.841 1.00 94.50 92 LEU A C 1
ATOM 742 O O . LEU A 1 92 ? 9.338 4.758 -15.906 1.00 94.50 92 LEU A O 1
ATOM 746 N N . ILE A 1 93 ? 9.659 4.699 -13.680 1.00 95.62 93 ILE A N 1
ATOM 747 C CA . ILE A 1 93 ? 9.645 3.233 -13.573 1.00 95.62 93 ILE A CA 1
ATOM 748 C C . ILE A 1 93 ? 8.306 2.665 -14.045 1.00 95.62 93 ILE A C 1
ATOM 750 O O . ILE A 1 93 ? 8.304 1.726 -14.832 1.00 95.62 93 ILE A O 1
ATOM 754 N N . LEU A 1 94 ? 7.172 3.236 -13.618 1.00 95.50 94 LEU A N 1
ATOM 755 C CA . LEU A 1 94 ? 5.852 2.780 -14.074 1.00 95.50 94 LEU A CA 1
ATOM 756 C C . LEU A 1 94 ? 5.674 2.956 -15.586 1.00 95.50 94 LEU A C 1
ATOM 758 O O . LEU A 1 94 ? 5.166 2.060 -16.255 1.00 95.50 94 LEU A O 1
ATOM 762 N N . GLN A 1 95 ? 6.121 4.087 -16.136 1.00 93.31 95 GLN A N 1
ATOM 763 C CA . GLN A 1 95 ? 6.056 4.338 -17.574 1.00 93.31 95 GLN A CA 1
ATOM 764 C C . GLN A 1 95 ? 6.917 3.342 -18.362 1.00 93.31 95 GLN A C 1
ATOM 766 O O . GLN A 1 95 ? 6.458 2.790 -19.359 1.00 93.31 95 GLN A O 1
ATOM 771 N N . ALA A 1 96 ? 8.148 3.096 -17.914 1.00 91.44 96 ALA A N 1
ATOM 772 C CA . ALA A 1 96 ? 9.050 2.142 -18.546 1.00 91.44 96 ALA A CA 1
ATOM 773 C C . ALA A 1 96 ? 8.525 0.701 -18.419 1.00 91.44 96 ALA A C 1
ATOM 775 O O . ALA A 1 96 ? 8.530 -0.042 -19.395 1.00 91.44 96 ALA A O 1
ATOM 776 N N . ALA A 1 97 ? 7.980 0.323 -17.259 1.00 92.56 97 ALA A N 1
ATOM 777 C CA . ALA A 1 97 ? 7.358 -0.983 -17.053 1.00 92.56 97 ALA A CA 1
ATOM 778 C C . ALA A 1 97 ? 6.186 -1.228 -18.017 1.00 92.56 97 ALA A C 1
ATOM 780 O O . ALA A 1 97 ? 6.092 -2.307 -18.597 1.00 92.56 97 ALA A O 1
ATOM 781 N N . GLN A 1 98 ? 5.342 -0.217 -18.248 1.00 89.62 98 GLN A N 1
ATOM 782 C CA . GLN A 1 98 ? 4.255 -0.285 -19.230 1.00 89.62 98 GLN A CA 1
ATOM 783 C C . GLN A 1 98 ? 4.770 -0.377 -20.672 1.00 89.62 98 GLN A C 1
ATOM 785 O O . GLN A 1 98 ? 4.223 -1.125 -21.476 1.00 89.62 98 GLN A O 1
ATOM 790 N N . GLN A 1 99 ? 5.817 0.378 -21.018 1.00 89.31 99 GLN A N 1
ATOM 791 C CA . GLN A 1 99 ? 6.405 0.366 -22.363 1.00 89.31 99 GLN A CA 1
ATOM 792 C C . GLN A 1 99 ? 7.078 -0.966 -22.701 1.00 89.31 99 GLN A C 1
ATOM 794 O O . GLN A 1 99 ? 7.019 -1.406 -23.848 1.00 89.31 99 GLN A O 1
ATOM 799 N N . CYS A 1 100 ? 7.695 -1.601 -21.706 1.00 87.56 100 CYS A N 1
ATOM 800 C CA . CYS A 1 100 ? 8.408 -2.864 -21.858 1.00 87.56 100 CYS A CA 1
ATOM 801 C C . CYS A 1 100 ? 7.539 -4.098 -21.554 1.00 87.56 100 CYS A C 1
ATOM 803 O O . CYS A 1 100 ? 8.088 -5.194 -21.461 1.00 87.56 100 CYS A O 1
ATOM 805 N N . ASP A 1 101 ? 6.220 -3.925 -21.393 1.00 88.94 101 ASP A N 1
ATOM 806 C CA . ASP A 1 101 ? 5.244 -4.988 -21.091 1.00 88.94 101 ASP A CA 1
ATOM 807 C C . ASP A 1 101 ? 5.671 -5.877 -19.908 1.00 88.94 101 ASP A C 1
ATOM 809 O O . ASP A 1 101 ? 5.656 -7.110 -19.941 1.00 88.94 101 ASP A O 1
ATOM 813 N N . VAL A 1 102 ? 6.148 -5.228 -18.845 1.00 90.94 102 VAL A N 1
ATOM 814 C CA . VAL A 1 102 ? 6.593 -5.912 -17.634 1.00 90.94 102 VAL A CA 1
ATOM 815 C C . VAL A 1 102 ? 5.373 -6.382 -16.851 1.00 90.94 102 VAL A C 1
ATOM 817 O O . VAL A 1 102 ? 4.419 -5.635 -16.662 1.00 90.94 102 VAL A O 1
ATOM 820 N N . ALA A 1 103 ? 5.422 -7.618 -16.353 1.00 93.69 103 ALA A N 1
ATOM 821 C CA . ALA A 1 103 ? 4.343 -8.179 -15.550 1.00 93.69 103 ALA A CA 1
ATOM 822 C C . ALA A 1 103 ? 4.033 -7.298 -14.308 1.00 93.69 103 ALA A C 1
ATOM 824 O O . ALA A 1 103 ? 4.976 -6.871 -13.628 1.00 93.69 103 ALA A O 1
ATOM 825 N N . PRO A 1 104 ? 2.746 -7.024 -13.996 1.00 96.00 104 PRO A N 1
ATOM 826 C CA . PRO A 1 104 ? 2.353 -6.091 -12.934 1.00 96.00 104 PRO A CA 1
ATOM 827 C C . PRO A 1 104 ? 2.915 -6.378 -11.541 1.00 96.00 104 PRO A C 1
ATOM 829 O O . PRO A 1 104 ? 3.267 -5.457 -10.799 1.00 96.00 104 PRO A O 1
ATOM 832 N N . ASP A 1 105 ? 3.065 -7.654 -11.194 1.00 95.38 105 ASP A N 1
ATOM 833 C CA . ASP A 1 105 ? 3.613 -8.114 -9.918 1.00 95.38 105 ASP A CA 1
ATOM 834 C C . ASP A 1 105 ? 5.047 -7.613 -9.674 1.00 95.38 105 ASP A C 1
ATOM 836 O O . ASP A 1 105 ? 5.430 -7.351 -8.529 1.00 95.38 105 ASP A O 1
ATOM 840 N N . LYS A 1 106 ? 5.825 -7.399 -10.747 1.00 93.88 106 LYS A N 1
ATOM 841 C CA . LYS A 1 106 ? 7.227 -6.961 -10.674 1.00 93.88 106 LYS A CA 1
ATOM 842 C C . LYS A 1 106 ? 7.403 -5.492 -10.313 1.00 93.88 106 LYS A C 1
ATOM 844 O O . LYS A 1 106 ? 8.479 -5.117 -9.853 1.00 93.88 106 LYS A O 1
ATOM 849 N N . TYR A 1 107 ? 6.384 -4.659 -10.516 1.00 95.12 107 TYR A N 1
ATOM 850 C CA . TYR A 1 107 ? 6.416 -3.241 -10.144 1.00 95.12 107 TYR A CA 1
ATOM 851 C C . TYR A 1 107 ? 5.363 -2.874 -9.086 1.00 95.12 107 TYR A C 1
ATOM 853 O O . TYR A 1 107 ? 5.197 -1.697 -8.770 1.00 95.12 107 TYR A O 1
ATOM 861 N N . ALA A 1 108 ? 4.709 -3.861 -8.463 1.00 96.56 108 ALA A N 1
ATOM 862 C CA . ALA A 1 108 ? 3.770 -3.649 -7.356 1.00 96.56 108 ALA A CA 1
ATOM 863 C C . ALA A 1 108 ? 4.380 -2.810 -6.212 1.00 96.56 108 ALA A C 1
ATOM 865 O O . ALA A 1 108 ? 3.739 -1.909 -5.669 1.00 96.56 108 ALA A O 1
ATOM 866 N N . GLU A 1 109 ? 5.659 -3.034 -5.894 1.00 95.94 109 GLU A N 1
ATOM 867 C CA . GLU A 1 109 ? 6.374 -2.303 -4.838 1.00 95.94 109 GLU A CA 1
ATOM 868 C C . GLU A 1 109 ? 6.528 -0.802 -5.144 1.00 95.94 109 GLU A C 1
ATOM 870 O O . GLU A 1 109 ? 6.510 0.028 -4.233 1.00 95.94 109 GLU A O 1
ATOM 875 N N . VAL A 1 110 ? 6.590 -0.423 -6.426 1.00 97.81 110 VAL A N 1
ATOM 876 C CA . VAL A 1 110 ? 6.625 0.984 -6.859 1.00 97.81 110 VAL A CA 1
ATOM 877 C C . VAL A 1 110 ? 5.346 1.699 -6.436 1.00 97.81 110 VAL A C 1
ATOM 879 O O . VAL A 1 110 ? 5.397 2.809 -5.905 1.00 97.81 110 VAL A O 1
ATOM 882 N N . HIS A 1 111 ? 4.195 1.047 -6.612 1.00 98.38 111 HIS A N 1
ATOM 883 C CA . HIS A 1 111 ? 2.916 1.566 -6.143 1.00 98.38 111 HIS A CA 1
ATOM 884 C C . HIS A 1 111 ? 2.865 1.656 -4.610 1.00 98.38 111 HIS A C 1
ATOM 886 O O . HIS A 1 111 ? 2.433 2.681 -4.082 1.00 98.38 111 HIS A O 1
ATOM 892 N N . GLY A 1 112 ? 3.399 0.668 -3.885 1.00 97.56 112 GLY A N 1
ATOM 893 C CA . GLY A 1 112 ? 3.527 0.737 -2.424 1.00 97.56 112 GLY A CA 1
ATOM 894 C C . GLY A 1 112 ? 4.321 1.964 -1.950 1.00 97.56 112 GLY A C 1
ATOM 895 O O . GLY A 1 112 ? 3.870 2.708 -1.075 1.00 97.56 112 GLY A O 1
ATOM 896 N N . ASN A 1 113 ? 5.465 2.241 -2.580 1.00 97.69 113 ASN A N 1
ATOM 897 C CA . ASN A 1 113 ? 6.303 3.393 -2.236 1.00 97.69 113 ASN A CA 1
ATOM 898 C C . ASN A 1 113 ? 5.676 4.735 -2.642 1.00 97.69 113 ASN A C 1
ATOM 900 O O . ASN A 1 113 ? 5.749 5.701 -1.876 1.00 97.69 113 ASN A O 1
ATOM 904 N N . LEU A 1 114 ? 5.003 4.803 -3.796 1.00 98.19 114 LEU A N 1
ATOM 905 C CA . LEU A 1 114 ? 4.216 5.977 -4.187 1.00 98.19 114 LEU A CA 1
ATOM 906 C C . LEU A 1 114 ? 3.104 6.266 -3.177 1.00 98.19 114 LEU A C 1
ATOM 908 O O . LEU A 1 114 ? 2.931 7.419 -2.785 1.00 98.19 114 LEU A O 1
ATOM 912 N N . GLY A 1 115 ? 2.390 5.237 -2.714 1.00 97.81 115 GLY A N 1
ATOM 913 C CA . GLY A 1 115 ? 1.358 5.385 -1.691 1.00 97.81 115 GLY A CA 1
ATOM 914 C C . GLY A 1 115 ? 1.903 6.020 -0.409 1.00 97.81 115 GLY A C 1
ATOM 915 O O . GLY A 1 115 ? 1.337 6.993 0.095 1.00 97.81 115 GLY A O 1
ATOM 916 N N . ALA A 1 116 ? 3.063 5.553 0.064 1.00 95.94 116 ALA A N 1
ATOM 917 C CA . ALA A 1 116 ? 3.734 6.114 1.236 1.00 95.94 116 ALA A CA 1
ATOM 918 C C . ALA A 1 116 ? 4.171 7.579 1.029 1.00 95.94 116 ALA A C 1
ATOM 920 O O . ALA A 1 116 ? 4.016 8.410 1.929 1.00 95.94 116 ALA A O 1
ATOM 921 N N . LEU A 1 117 ? 4.678 7.924 -0.160 1.00 96.81 117 LEU A N 1
ATOM 922 C CA . LEU A 1 117 ? 5.042 9.302 -0.506 1.00 96.81 117 LEU A CA 1
ATOM 923 C C . LEU A 1 117 ? 3.826 10.234 -0.560 1.00 96.81 117 LEU A C 1
ATOM 925 O O . LEU A 1 117 ? 3.883 11.350 -0.042 1.00 96.81 117 LEU A O 1
ATOM 929 N N . TYR A 1 118 ? 2.714 9.791 -1.146 1.00 97.25 118 TYR A N 1
ATOM 930 C CA . TYR A 1 118 ? 1.489 10.588 -1.192 1.00 97.25 118 TYR A CA 1
ATOM 931 C C . TYR A 1 118 ? 0.870 10.785 0.187 1.00 97.25 118 TYR A C 1
ATOM 933 O O . TYR A 1 118 ? 0.449 11.900 0.503 1.00 97.25 118 TYR A O 1
ATOM 941 N N . LEU A 1 119 ? 0.902 9.756 1.038 1.00 94.31 119 LEU A N 1
ATOM 942 C CA . LEU A 1 119 ? 0.443 9.867 2.420 1.00 94.31 119 LEU A CA 1
ATOM 943 C C . LEU A 1 119 ? 1.260 10.911 3.191 1.00 94.31 119 LEU A C 1
ATOM 945 O O . LEU A 1 119 ? 0.693 11.755 3.884 1.00 94.31 119 LEU A O 1
ATOM 949 N N . ARG A 1 120 ? 2.586 10.924 3.005 1.00 92.94 120 ARG A N 1
ATOM 950 C CA . ARG A 1 120 ? 3.468 11.951 3.578 1.00 92.94 120 ARG A CA 1
ATOM 951 C C . ARG A 1 120 ? 3.097 13.361 3.106 1.00 92.94 120 ARG A C 1
ATOM 953 O O . ARG A 1 120 ? 3.114 14.301 3.897 1.00 92.94 120 ARG A O 1
ATOM 960 N N . ASN A 1 121 ? 2.712 13.497 1.840 1.00 92.69 121 ASN A N 1
ATOM 961 C CA . ASN A 1 121 ? 2.238 14.754 1.259 1.00 92.69 121 ASN A CA 1
ATOM 962 C C . ASN A 1 121 ? 0.785 15.092 1.642 1.00 92.69 121 ASN A C 1
ATOM 964 O O . ASN A 1 121 ? 0.215 16.028 1.085 1.00 92.69 121 ASN A O 1
ATOM 968 N N . LYS A 1 122 ? 0.187 14.353 2.590 1.00 93.12 122 LYS A N 1
ATOM 969 C CA . LYS A 1 122 ? -1.206 14.481 3.047 1.00 93.12 122 LYS A CA 1
ATOM 970 C C . LYS A 1 122 ? -2.249 14.252 1.950 1.00 93.12 122 LYS A C 1
ATOM 972 O O . LYS A 1 122 ? -3.424 14.553 2.146 1.00 93.12 122 LYS A O 1
ATOM 977 N N . ASP A 1 123 ? -1.850 13.678 0.819 1.00 95.94 123 ASP A N 1
ATOM 978 C CA . ASP A 1 123 ? -2.761 13.309 -0.255 1.00 95.94 123 ASP A CA 1
ATOM 979 C C . ASP A 1 123 ? -3.273 11.885 -0.038 1.00 95.94 123 ASP A C 1
ATOM 981 O O . ASP A 1 123 ? -2.777 10.903 -0.598 1.00 95.94 123 ASP A O 1
ATOM 985 N N . VAL A 1 124 ? -4.268 11.786 0.838 1.00 95.38 124 VAL A N 1
ATOM 986 C CA . VAL A 1 124 ? -4.856 10.511 1.257 1.00 95.38 124 VAL A CA 1
ATOM 987 C C . VAL A 1 124 ? -5.510 9.780 0.080 1.00 95.38 124 VAL A C 1
ATOM 989 O O . VAL A 1 124 ? -5.442 8.554 0.007 1.00 95.38 124 VAL A O 1
ATOM 992 N N . ALA A 1 125 ? -6.105 10.512 -0.866 1.00 96.00 125 ALA A N 1
ATOM 993 C CA . ALA A 1 125 ? -6.782 9.922 -2.016 1.00 96.00 125 ALA A CA 1
ATOM 994 C C . ALA A 1 125 ? -5.794 9.189 -2.935 1.00 96.00 125 ALA A C 1
ATOM 996 O O . ALA A 1 125 ? -5.993 8.011 -3.240 1.00 96.00 125 ALA A O 1
ATOM 997 N N . ARG A 1 126 ? -4.688 9.844 -3.319 1.00 97.38 126 ARG A N 1
ATOM 998 C CA . ARG A 1 126 ? -3.644 9.199 -4.133 1.00 97.38 126 ARG A CA 1
ATOM 999 C C . ARG A 1 126 ? -2.909 8.104 -3.370 1.00 97.38 126 ARG A C 1
ATOM 1001 O O . ARG A 1 126 ? -2.543 7.098 -3.975 1.00 97.38 126 ARG A O 1
ATOM 1008 N N . ALA A 1 127 ? -2.732 8.262 -2.058 1.00 98.00 127 ALA A N 1
ATOM 1009 C CA . ALA A 1 127 ? -2.155 7.214 -1.224 1.00 98.00 127 ALA A CA 1
ATOM 1010 C C . ALA A 1 127 ? -2.994 5.927 -1.273 1.00 98.00 127 ALA A C 1
ATOM 1012 O O . ALA A 1 127 ? -2.462 4.871 -1.613 1.00 98.00 127 ALA A O 1
ATOM 1013 N N . LYS A 1 128 ? -4.310 6.027 -1.013 1.00 97.06 128 LYS A N 1
ATOM 1014 C CA . LYS A 1 128 ? -5.243 4.889 -1.084 1.00 97.06 128 LYS A CA 1
ATOM 1015 C C . LYS A 1 128 ? -5.220 4.231 -2.465 1.00 97.06 128 LYS A C 1
ATOM 1017 O O . LYS A 1 128 ? -5.060 3.017 -2.534 1.00 97.06 128 LYS A O 1
ATOM 1022 N N . PHE A 1 129 ? -5.295 5.025 -3.537 1.00 98.06 129 PHE A N 1
ATOM 1023 C CA . PHE A 1 129 ? -5.246 4.519 -4.914 1.00 98.06 129 PHE A CA 1
ATOM 1024 C C . PHE A 1 129 ? -4.003 3.657 -5.170 1.00 98.06 129 PHE A C 1
ATOM 1026 O O . PHE A 1 129 ? -4.106 2.525 -5.640 1.00 98.06 129 PHE A O 1
ATOM 1033 N N . HIS A 1 130 ? -2.819 4.165 -4.824 1.00 98.44 130 HIS A N 1
ATOM 1034 C CA . HIS A 1 130 ? -1.578 3.440 -5.075 1.00 98.44 130 HIS A CA 1
ATOM 1035 C C . HIS A 1 130 ? -1.396 2.224 -4.165 1.00 98.44 130 HIS A C 1
ATOM 1037 O O . HIS A 1 130 ? -0.922 1.195 -4.635 1.00 98.44 130 HIS A O 1
ATOM 1043 N N . PHE A 1 131 ? -1.821 2.282 -2.904 1.00 98.44 131 PHE A N 1
ATOM 1044 C CA . PHE A 1 131 ? -1.816 1.092 -2.052 1.00 98.44 131 PHE A CA 1
ATOM 1045 C C . PHE A 1 131 ? -2.755 -0.002 -2.575 1.00 98.44 131 PHE A C 1
ATOM 1047 O O . PHE A 1 131 ? -2.369 -1.166 -2.608 1.00 98.44 131 PHE A O 1
ATOM 1054 N N . GLN A 1 132 ? -3.953 0.361 -3.036 1.00 98.12 132 GLN A N 1
ATOM 1055 C CA . GLN A 1 132 ? -4.891 -0.591 -3.639 1.00 98.12 132 GLN A CA 1
ATOM 1056 C C . GLN A 1 132 ? -4.314 -1.208 -4.916 1.00 98.12 132 GLN A C 1
ATOM 1058 O O . GLN A 1 132 ? -4.281 -2.428 -5.031 1.00 98.12 132 GLN A O 1
ATOM 1063 N N . THR A 1 133 ? -3.749 -0.384 -5.804 1.00 98.25 133 THR A N 1
ATOM 1064 C CA . THR A 1 133 ? -3.097 -0.864 -7.036 1.00 98.25 133 THR A CA 1
ATOM 1065 C C . THR A 1 133 ? -1.944 -1.828 -6.725 1.00 98.25 133 THR A C 1
ATOM 1067 O O . THR A 1 133 ? -1.778 -2.845 -7.392 1.00 98.25 133 THR A O 1
ATOM 1070 N N . ALA A 1 134 ? -1.149 -1.545 -5.684 1.00 98.25 134 ALA A N 1
ATOM 1071 C CA . ALA A 1 134 ? -0.075 -2.440 -5.261 1.00 98.25 134 ALA A CA 1
ATOM 1072 C C . ALA A 1 134 ? -0.616 -3.820 -4.854 1.00 98.25 134 ALA A C 1
ATOM 1074 O O . ALA A 1 134 ? -0.105 -4.828 -5.336 1.00 98.25 134 ALA A O 1
ATOM 1075 N N . LEU A 1 135 ? -1.671 -3.859 -4.030 1.00 97.56 135 LEU A N 1
ATOM 1076 C CA . LEU A 1 135 ? -2.296 -5.107 -3.574 1.00 97.56 135 LEU A CA 1
ATOM 1077 C C . LEU A 1 135 ? -3.013 -5.874 -4.693 1.00 97.56 135 LEU A C 1
ATOM 1079 O O . LEU A 1 135 ? -3.042 -7.102 -4.652 1.00 97.56 135 LEU A O 1
ATOM 1083 N N . GLU A 1 136 ? -3.555 -5.178 -5.694 1.00 98.00 136 GLU A N 1
ATOM 1084 C CA . GLU A 1 136 ? -4.112 -5.800 -6.902 1.00 98.00 136 GLU A CA 1
ATOM 1085 C C . GLU A 1 136 ? -3.038 -6.523 -7.721 1.00 98.00 136 GLU A C 1
ATOM 1087 O O . GLU A 1 136 ? -3.305 -7.566 -8.313 1.00 98.00 136 GLU A O 1
ATOM 1092 N N . HIS A 1 137 ? -1.821 -5.975 -7.771 1.00 96.81 137 HIS A N 1
ATOM 1093 C CA . HIS A 1 137 ? -0.707 -6.576 -8.504 1.00 96.81 137 HIS A CA 1
ATOM 1094 C C . HIS A 1 137 ? -0.026 -7.697 -7.721 1.00 96.81 137 HIS A C 1
ATOM 1096 O O . HIS A 1 137 ? 0.345 -8.718 -8.300 1.00 96.81 137 HIS A O 1
ATOM 1102 N N . ARG A 1 138 ? 0.168 -7.508 -6.413 1.00 96.50 138 ARG A N 1
ATOM 1103 C CA . ARG A 1 138 ? 0.778 -8.503 -5.532 1.00 96.50 138 ARG A CA 1
ATOM 1104 C C . ARG A 1 138 ? 0.356 -8.269 -4.076 1.00 96.50 138 ARG A C 1
ATOM 1106 O O . ARG A 1 138 ? 0.484 -7.147 -3.591 1.00 96.50 138 ARG A O 1
ATOM 1113 N N . PRO A 1 139 ? -0.043 -9.313 -3.328 1.00 95.19 139 PRO A N 1
ATOM 1114 C CA . PRO A 1 139 ? -0.216 -9.207 -1.881 1.00 95.19 139 PRO A CA 1
ATOM 1115 C C . PRO A 1 139 ? 1.095 -8.797 -1.194 1.00 95.19 139 PRO A C 1
ATOM 1117 O O . PRO A 1 139 ? 2.152 -9.366 -1.481 1.00 95.19 139 PRO A O 1
ATOM 1120 N N . MET A 1 140 ? 1.036 -7.798 -0.310 1.00 94.81 140 MET A N 1
ATOM 1121 C CA . MET A 1 140 ? 2.211 -7.229 0.361 1.00 94.81 140 MET A CA 1
ATOM 1122 C C . MET A 1 140 ? 1.873 -6.836 1.799 1.00 94.81 140 MET A C 1
ATOM 1124 O O . MET A 1 140 ? 1.014 -5.975 2.022 1.00 94.81 140 MET A O 1
ATOM 1128 N N . GLY A 1 141 ? 2.584 -7.401 2.779 1.00 95.12 141 GLY A N 1
ATOM 1129 C CA . GLY A 1 141 ? 2.347 -7.124 4.197 1.00 95.12 141 GLY A CA 1
ATOM 1130 C C . GLY A 1 141 ? 2.617 -5.661 4.548 1.00 95.12 141 GLY A C 1
ATOM 1131 O O . GLY A 1 141 ? 1.836 -5.029 5.260 1.00 95.12 141 GLY A O 1
ATOM 1132 N N . THR A 1 142 ? 3.662 -5.076 3.954 1.00 94.88 142 THR A N 1
ATOM 1133 C CA . THR A 1 142 ? 4.002 -3.645 4.088 1.00 94.88 142 THR A CA 1
ATOM 1134 C C . THR A 1 142 ? 2.844 -2.724 3.705 1.00 94.88 142 THR A C 1
ATOM 1136 O O . THR A 1 142 ? 2.549 -1.756 4.409 1.00 94.88 142 THR A O 1
ATOM 1139 N N . VAL A 1 143 ? 2.166 -3.019 2.593 1.00 96.94 143 VAL A N 1
ATOM 1140 C CA . VAL A 1 143 ? 1.067 -2.198 2.072 1.00 96.94 143 VAL A CA 1
ATOM 1141 C C . VAL A 1 143 ? -0.184 -2.358 2.930 1.00 96.94 143 VAL A C 1
ATOM 1143 O O . VAL A 1 143 ? -0.828 -1.359 3.252 1.00 96.94 143 VAL A O 1
ATOM 1146 N N . HIS A 1 144 ? -0.488 -3.580 3.370 1.00 97.25 144 HIS A N 1
ATOM 1147 C CA . HIS A 1 144 ? -1.564 -3.831 4.323 1.00 97.25 144 HIS A CA 1
ATOM 1148 C C . HIS A 1 144 ? -1.367 -3.060 5.638 1.00 97.25 144 HIS A C 1
ATOM 1150 O O . HIS A 1 144 ? -2.287 -2.383 6.099 1.00 97.25 144 HIS A O 1
ATOM 1156 N N . VAL A 1 145 ? -0.156 -3.073 6.205 1.00 96.38 145 VAL A N 1
ATOM 1157 C CA . VAL A 1 145 ? 0.169 -2.289 7.409 1.00 96.38 145 VAL A CA 1
ATOM 1158 C C . VAL A 1 145 ? -0.008 -0.787 7.165 1.00 96.38 145 VAL A C 1
ATOM 1160 O O . VAL A 1 145 ? -0.615 -0.103 7.989 1.00 96.38 145 VAL A O 1
ATOM 1163 N N . ASN A 1 146 ? 0.454 -0.263 6.027 1.00 96.69 146 ASN A N 1
ATOM 1164 C CA . ASN A 1 146 ? 0.281 1.154 5.693 1.00 96.69 146 ASN A CA 1
ATOM 1165 C C . ASN A 1 146 ? -1.198 1.551 5.549 1.00 96.69 146 ASN A C 1
ATOM 1167 O O . ASN A 1 146 ? -1.589 2.625 6.009 1.00 96.69 146 ASN A O 1
ATOM 1171 N N . LEU A 1 147 ? -2.032 0.692 4.953 1.00 97.62 147 LEU A N 1
ATOM 1172 C CA . LEU A 1 147 ? -3.477 0.913 4.869 1.00 97.62 147 LEU A CA 1
ATOM 1173 C C . LEU A 1 147 ? -4.144 0.879 6.247 1.00 97.62 147 LEU A C 1
ATOM 1175 O O . LEU A 1 147 ? -4.981 1.735 6.522 1.00 97.62 147 LEU A O 1
ATOM 1179 N N . ALA A 1 148 ? -3.753 -0.046 7.129 1.00 96.88 148 ALA A N 1
ATOM 1180 C CA . ALA A 1 148 ? -4.256 -0.085 8.501 1.00 96.88 148 ALA A CA 1
ATOM 1181 C C . ALA A 1 148 ? -3.930 1.215 9.257 1.00 96.88 148 ALA A C 1
ATOM 1183 O O . ALA A 1 148 ? -4.815 1.817 9.860 1.00 96.88 148 ALA A O 1
ATOM 1184 N N . VAL A 1 149 ? -2.690 1.706 9.159 1.00 95.25 149 VAL A N 1
ATOM 1185 C CA . VAL A 1 149 ? -2.281 2.986 9.766 1.00 95.25 149 VAL A CA 1
ATOM 1186 C C . VAL A 1 149 ? -3.085 4.161 9.202 1.00 95.25 149 VAL A C 1
ATOM 1188 O O . VAL A 1 149 ? -3.538 5.018 9.960 1.00 95.25 149 VAL A O 1
ATOM 1191 N N . LEU A 1 150 ? -3.301 4.195 7.886 1.00 95.62 150 LEU A N 1
ATOM 1192 C CA . LEU A 1 150 ? -4.095 5.236 7.234 1.00 95.62 150 LEU A CA 1
ATOM 1193 C C . LEU A 1 150 ? -5.550 5.228 7.733 1.00 95.62 150 LEU A C 1
ATOM 1195 O O . LEU A 1 150 ? -6.098 6.286 8.036 1.00 95.62 150 LEU A O 1
ATOM 1199 N N . LEU A 1 151 ? -6.162 4.049 7.869 1.00 95.88 151 LEU A N 1
ATOM 1200 C CA . LEU A 1 151 ? -7.516 3.902 8.413 1.00 95.88 151 LEU A CA 1
ATOM 1201 C C . LEU A 1 151 ? -7.601 4.346 9.878 1.00 95.88 151 LEU A C 1
ATOM 1203 O O . LEU A 1 151 ? -8.554 5.018 10.256 1.00 95.88 151 LEU A O 1
ATOM 1207 N N . LEU A 1 152 ? -6.595 4.045 10.700 1.00 93.94 152 LEU A N 1
ATOM 1208 C CA . LEU A 1 152 ? -6.545 4.524 12.086 1.00 93.94 152 LEU A CA 1
ATOM 1209 C C . LEU A 1 152 ? -6.407 6.051 12.170 1.00 93.94 152 LEU A C 1
ATOM 1211 O O . LEU A 1 152 ? -6.974 6.681 13.062 1.00 93.94 152 LEU A O 1
ATOM 1215 N N . GLN A 1 153 ? -5.707 6.669 11.218 1.00 93.12 153 GLN A N 1
ATOM 1216 C CA . GLN A 1 153 ? -5.688 8.124 11.100 1.00 93.12 153 GLN A CA 1
ATOM 1217 C C . GLN A 1 153 ? -7.073 8.670 10.721 1.00 93.12 153 GLN A C 1
ATOM 1219 O O . GLN A 1 153 ? -7.505 9.672 11.285 1.00 93.12 153 GLN A O 1
ATOM 1224 N N . GLU A 1 154 ? -7.796 8.013 9.813 1.00 92.00 154 GLU A N 1
ATOM 1225 C CA . GLU A 1 154 ? -9.170 8.385 9.453 1.00 92.00 154 GLU A CA 1
ATOM 1226 C C . GLU A 1 154 ? -10.123 8.256 10.649 1.00 92.00 154 GLU A C 1
ATOM 1228 O O . GLU A 1 154 ? -10.889 9.181 10.920 1.00 92.00 154 GLU A O 1
ATOM 1233 N N . LEU A 1 155 ? -9.996 7.181 11.433 1.00 92.44 155 LEU A N 1
ATOM 1234 C CA . LEU A 1 155 ? -10.770 6.951 12.655 1.00 92.44 155 LEU A CA 1
ATOM 1235 C C . LEU A 1 155 ? -10.671 8.129 13.630 1.00 92.44 155 LEU A C 1
ATOM 1237 O O . LEU A 1 155 ? -11.678 8.535 14.199 1.00 92.44 155 LEU A O 1
ATOM 1241 N N . SER A 1 156 ? -9.485 8.732 13.770 1.00 88.88 156 SER A N 1
ATOM 1242 C CA . SER A 1 156 ? -9.280 9.889 14.656 1.00 88.88 156 SER A CA 1
ATOM 1243 C C . SER A 1 156 ? -10.075 11.143 14.258 1.00 88.88 156 SER A C 1
ATOM 1245 O O . SER A 1 156 ? -10.230 12.057 15.066 1.00 88.88 156 SER A O 1
ATOM 1247 N N . THR A 1 157 ? -10.588 11.194 13.026 1.00 90.81 157 THR A N 1
ATOM 1248 C CA . THR A 1 157 ? -11.373 12.322 12.498 1.00 90.81 157 THR A CA 1
ATOM 1249 C C . THR A 1 157 ? -12.881 12.074 12.511 1.00 90.81 157 THR A C 1
ATOM 1251 O O . THR A 1 157 ? -13.660 13.013 12.340 1.00 90.81 157 THR A O 1
ATOM 1254 N N . VAL A 1 158 ? -13.308 10.826 12.722 1.00 91.88 158 VAL A N 1
ATOM 1255 C CA . VAL A 1 158 ? -14.712 10.414 12.658 1.00 91.88 158 VAL A CA 1
ATOM 1256 C C . VAL A 1 158 ? -15.361 10.522 14.038 1.00 91.88 158 VAL A C 1
ATOM 1258 O O . VAL A 1 158 ? -14.843 10.010 15.023 1.00 91.88 158 VAL A O 1
ATOM 1261 N N . GLN A 1 159 ? -16.524 11.175 14.102 1.00 89.50 159 GLN A N 1
ATOM 1262 C CA . GLN A 1 159 ? -17.333 11.273 15.329 1.00 89.50 159 GLN A CA 1
ATOM 1263 C C . GLN A 1 159 ? -18.425 10.199 15.405 1.00 89.50 159 GLN A C 1
ATOM 1265 O O . GLN A 1 159 ? -18.900 9.866 16.488 1.00 89.50 159 GLN A O 1
ATOM 1270 N N . ASP A 1 160 ? -18.839 9.666 14.254 1.00 93.19 160 ASP A N 1
ATOM 1271 C CA . ASP A 1 160 ? -19.847 8.616 14.177 1.00 93.19 160 ASP A CA 1
ATOM 1272 C C . ASP A 1 160 ? -19.269 7.293 14.698 1.00 93.19 160 ASP A C 1
ATOM 1274 O O . ASP A 1 160 ? -18.329 6.730 14.133 1.00 93.19 160 ASP A O 1
ATOM 1278 N N . LYS A 1 161 ? -19.850 6.793 15.791 1.00 89.88 161 LYS A N 1
ATOM 1279 C CA . LYS A 1 161 ? -19.421 5.561 16.460 1.00 89.88 161 LYS A CA 1
ATOM 1280 C C . LYS A 1 161 ? -19.561 4.328 15.562 1.00 89.88 161 LYS A C 1
ATOM 1282 O O . LYS A 1 161 ? -18.689 3.463 15.587 1.00 89.88 161 LYS A O 1
ATOM 1287 N N . THR A 1 162 ? -20.627 4.232 14.771 1.00 92.00 162 THR A N 1
ATOM 1288 C CA . THR A 1 162 ? -20.870 3.089 13.883 1.00 92.00 162 THR A CA 1
ATOM 1289 C C . THR A 1 162 ? -19.859 3.074 12.744 1.00 92.00 162 THR A C 1
ATOM 1291 O O . THR A 1 162 ? -19.244 2.039 12.486 1.00 92.00 162 THR A O 1
ATOM 1294 N N . LEU A 1 163 ? -19.623 4.232 12.123 1.00 93.12 163 LEU A N 1
ATOM 1295 C CA . LEU A 1 163 ? -18.589 4.372 11.098 1.00 93.12 163 LEU A CA 1
ATOM 1296 C C . LEU A 1 163 ? -17.189 4.115 11.676 1.00 93.12 163 LEU A C 1
ATOM 1298 O O . LEU A 1 163 ? -16.368 3.457 11.041 1.00 93.12 163 LEU A O 1
ATOM 1302 N N . GLY A 1 164 ? -16.924 4.579 12.899 1.00 92.69 164 GLY A N 1
ATOM 1303 C CA . GLY A 1 164 ? -15.666 4.324 13.598 1.00 92.69 164 GLY A CA 1
ATOM 1304 C C . GLY A 1 164 ? -15.400 2.831 13.817 1.00 92.69 164 GLY A C 1
ATOM 1305 O O . GLY A 1 164 ? -14.300 2.355 13.538 1.00 92.69 164 GLY A O 1
ATOM 1306 N N . LEU A 1 165 ? -16.416 2.067 14.231 1.00 92.56 165 LEU A N 1
ATOM 1307 C CA . LEU A 1 165 ? -16.317 0.609 14.361 1.00 92.56 165 LEU A CA 1
ATOM 1308 C C . LEU A 1 165 ? -16.064 -0.079 13.011 1.00 92.56 165 LEU A C 1
ATOM 1310 O O . LEU A 1 165 ? -15.269 -1.015 12.942 1.00 92.56 165 LEU A O 1
ATOM 1314 N N . GLU A 1 166 ? -16.685 0.396 11.928 1.00 94.06 166 GLU A N 1
ATOM 1315 C CA . GLU A 1 166 ? -16.445 -0.138 10.583 1.00 94.06 166 GLU A CA 1
ATOM 1316 C C . GLU A 1 166 ? -14.997 0.100 10.122 1.00 94.06 166 GLU A C 1
ATOM 1318 O O . GLU A 1 166 ? -14.346 -0.808 9.598 1.00 94.06 166 GLU A O 1
ATOM 1323 N N . ILE A 1 167 ? -14.471 1.309 10.337 1.00 94.94 167 ILE A N 1
ATOM 1324 C CA . ILE A 1 167 ? -13.082 1.658 10.008 1.00 94.94 167 ILE A CA 1
ATOM 1325 C C . ILE A 1 167 ? -12.109 0.801 10.821 1.00 94.94 167 ILE A C 1
ATOM 1327 O O . ILE A 1 167 ? -11.146 0.269 10.262 1.00 94.94 167 ILE A O 1
ATOM 1331 N N . LEU A 1 168 ? -12.377 0.624 12.117 1.00 94.94 168 LEU A N 1
ATOM 1332 C CA . LEU A 1 168 ? -11.550 -0.191 13.003 1.00 94.94 168 LEU A CA 1
ATOM 1333 C C . LEU A 1 168 ? -11.517 -1.659 12.552 1.00 94.94 168 LEU A C 1
ATOM 1335 O O . LEU A 1 168 ? -10.440 -2.244 12.446 1.00 94.94 168 LEU A O 1
ATOM 1339 N N . ALA A 1 169 ? -12.669 -2.227 12.188 1.00 95.12 169 ALA A N 1
ATOM 1340 C CA . ALA A 1 169 ? -12.754 -3.588 11.661 1.00 95.12 169 ALA A CA 1
ATOM 1341 C C . ALA A 1 169 ? -11.984 -3.750 10.336 1.00 95.12 169 ALA A C 1
ATOM 1343 O O . ALA A 1 169 ? -11.289 -4.749 10.129 1.00 95.12 169 ALA A O 1
ATOM 1344 N N . LYS A 1 170 ? -12.048 -2.754 9.438 1.00 96.69 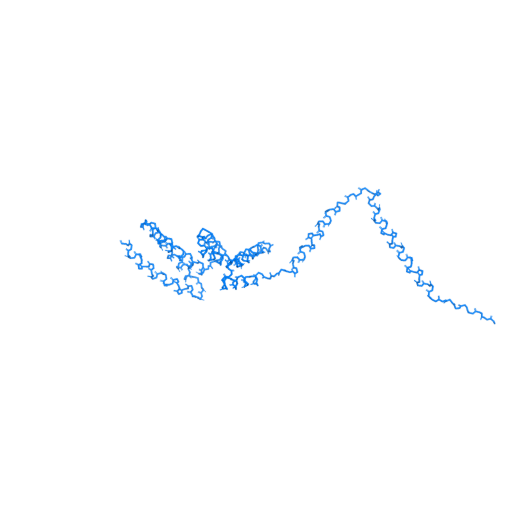170 LYS A N 1
ATOM 1345 C CA . LYS A 1 170 ? -11.251 -2.746 8.196 1.00 96.69 170 LYS A CA 1
ATOM 1346 C C . LYS A 1 170 ? -9.748 -2.696 8.483 1.00 96.69 170 LYS A C 1
ATOM 1348 O O . LYS A 1 170 ? -8.985 -3.411 7.835 1.00 96.69 170 LYS A O 1
ATOM 1353 N N . ALA A 1 171 ? -9.321 -1.889 9.454 1.00 97.12 171 ALA A N 1
ATOM 1354 C CA . ALA A 1 171 ? -7.919 -1.800 9.852 1.00 97.12 171 ALA A CA 1
ATOM 1355 C C . ALA A 1 171 ? -7.408 -3.124 10.450 1.00 97.12 171 ALA A C 1
ATOM 1357 O O . ALA A 1 171 ? -6.342 -3.599 10.050 1.00 97.12 171 ALA A O 1
ATOM 1358 N N . GLN A 1 172 ? -8.193 -3.773 11.320 1.00 96.62 172 GLN A N 1
ATOM 1359 C CA . GLN A 1 172 ? -7.878 -5.105 11.854 1.00 96.62 172 GLN A CA 1
ATOM 1360 C C . GLN A 1 172 ? -7.715 -6.138 10.741 1.00 96.62 172 GLN A C 1
ATOM 1362 O O . GLN A 1 172 ? -6.738 -6.887 10.745 1.00 96.62 172 GLN A O 1
ATOM 1367 N N . ARG A 1 173 ? -8.626 -6.144 9.759 1.00 97.25 173 ARG A N 1
ATOM 1368 C CA . ARG A 1 173 ? -8.548 -7.060 8.618 1.00 97.25 173 ARG A CA 1
ATOM 1369 C C . ARG A 1 173 ? -7.241 -6.898 7.849 1.00 97.25 173 ARG A C 1
ATOM 1371 O O . ARG A 1 173 ? -6.580 -7.890 7.583 1.00 97.25 173 ARG A O 1
ATOM 1378 N N . HIS A 1 174 ? -6.815 -5.669 7.564 1.00 97.44 174 HIS A N 1
ATOM 1379 C CA . HIS A 1 174 ? -5.524 -5.453 6.912 1.00 97.44 174 HIS A CA 1
ATOM 1380 C C . HIS A 1 174 ? -4.341 -5.944 7.753 1.00 97.44 174 HIS A C 1
ATOM 1382 O O . HIS A 1 174 ? -3.426 -6.553 7.208 1.00 97.44 174 HIS A O 1
ATOM 1388 N N . CYS A 1 175 ? -4.345 -5.748 9.073 1.00 96.62 175 CYS A N 1
ATOM 1389 C CA . CYS A 1 175 ? -3.296 -6.325 9.915 1.00 96.62 175 CYS A CA 1
ATOM 1390 C C . CYS A 1 175 ? -3.308 -7.862 9.896 1.00 96.62 175 CYS A C 1
ATOM 1392 O O . CYS A 1 175 ? -2.241 -8.467 9.884 1.00 96.62 175 CYS A O 1
ATOM 1394 N N . GLN A 1 176 ? -4.480 -8.498 9.857 1.00 96.12 176 GLN A N 1
ATOM 1395 C CA . GLN A 1 176 ? -4.601 -9.954 9.729 1.00 96.12 176 GLN A CA 1
ATOM 1396 C C . GLN A 1 176 ? -4.106 -10.450 8.366 1.00 96.12 176 GLN A C 1
ATOM 1398 O O . GLN A 1 176 ? -3.336 -11.405 8.319 1.00 96.12 176 GLN A O 1
ATOM 1403 N N . ASP A 1 177 ? -4.482 -9.771 7.278 1.00 95.62 177 ASP A N 1
ATOM 1404 C CA . ASP A 1 177 ? -4.004 -10.074 5.927 1.00 95.62 177 ASP A CA 1
ATOM 1405 C C . ASP A 1 177 ? -2.470 -9.974 5.864 1.00 95.62 177 ASP A C 1
ATOM 1407 O O . ASP A 1 177 ? -1.819 -10.843 5.292 1.00 95.62 177 ASP A O 1
ATOM 1411 N N . ALA A 1 178 ? -1.871 -8.969 6.518 1.00 95.25 178 ALA A N 1
ATOM 1412 C CA . ALA A 1 178 ? -0.416 -8.833 6.606 1.00 95.25 178 ALA A CA 1
ATOM 1413 C C . ALA A 1 178 ? 0.255 -10.011 7.334 1.00 95.25 178 ALA A C 1
ATOM 1415 O O . ALA A 1 178 ? 1.308 -10.463 6.896 1.00 95.25 178 ALA A O 1
ATOM 1416 N N . LEU A 1 179 ? -0.349 -10.509 8.420 1.00 94.50 179 LEU A N 1
ATOM 1417 C CA . LEU A 1 179 ? 0.161 -11.645 9.204 1.00 94.50 179 LEU A CA 1
ATOM 1418 C C . LEU A 1 179 ? -0.050 -13.006 8.525 1.00 94.50 179 LEU A C 1
ATOM 1420 O O . LEU A 1 179 ? 0.577 -13.990 8.908 1.00 94.50 179 LEU A O 1
ATOM 1424 N N . ALA A 1 180 ? -0.964 -13.088 7.557 1.00 94.31 180 ALA A N 1
ATOM 1425 C CA . ALA A 1 180 ? -1.213 -14.305 6.792 1.00 94.31 180 ALA A CA 1
ATOM 1426 C C . ALA A 1 180 ? -0.193 -14.513 5.658 1.00 94.31 180 ALA A C 1
ATOM 1428 O O . ALA A 1 180 ? -0.110 -15.607 5.095 1.00 94.31 180 ALA A O 1
ATOM 1429 N N . LEU A 1 181 ? 0.566 -13.474 5.298 1.00 92.31 181 LEU A N 1
ATOM 1430 C CA . LEU A 1 181 ? 1.578 -13.542 4.250 1.00 92.31 181 LEU A CA 1
ATOM 1431 C C . LEU A 1 181 ? 2.893 -14.117 4.803 1.00 92.31 181 LEU A C 1
ATOM 1433 O O . LEU A 1 181 ? 3.294 -13.756 5.905 1.00 92.31 181 LEU A O 1
ATOM 1437 N N . PRO A 1 182 ? 3.615 -14.962 4.041 1.00 83.44 182 PRO A N 1
ATOM 1438 C CA . PRO A 1 182 ? 4.855 -15.612 4.483 1.00 83.44 182 PRO A CA 1
ATOM 1439 C C . PRO A 1 182 ? 6.078 -14.665 4.484 1.00 83.44 182 PRO A C 1
ATOM 1441 O O . PRO A 1 182 ? 7.170 -15.046 4.070 1.00 83.44 182 PRO A O 1
ATOM 1444 N N . GLU A 1 183 ? 5.900 -13.408 4.892 1.00 73.19 183 GLU A N 1
ATOM 1445 C CA . GLU A 1 183 ? 6.933 -12.366 4.877 1.00 73.19 183 GLU A CA 1
ATOM 1446 C C . GLU A 1 183 ? 7.575 -12.196 6.267 1.00 73.19 183 GLU A C 1
ATOM 1448 O O . GLU A 1 183 ? 7.011 -11.538 7.135 1.00 73.19 183 GLU A O 1
ATOM 1453 N N . ASP A 1 184 ? 8.788 -12.703 6.495 1.00 58.41 184 ASP A N 1
ATOM 1454 C CA . ASP A 1 184 ? 9.513 -12.423 7.744 1.00 58.41 184 ASP A CA 1
ATOM 1455 C C . ASP A 1 184 ? 10.046 -10.983 7.744 1.00 58.41 184 ASP A C 1
ATOM 1457 O O . ASP A 1 184 ? 10.984 -10.637 7.021 1.00 58.41 184 ASP A O 1
ATOM 1461 N N . GLY A 1 185 ? 9.445 -10.113 8.558 1.00 71.62 185 GLY A N 1
ATOM 1462 C CA . GLY A 1 185 ? 9.769 -8.692 8.513 1.00 71.62 185 GLY A CA 1
ATOM 1463 C C . GLY A 1 185 ? 9.204 -7.852 9.653 1.00 71.62 185 GLY A C 1
ATOM 1464 O O . GLY A 1 185 ? 8.483 -8.319 10.539 1.00 71.62 185 GLY A O 1
ATOM 1465 N N . ARG A 1 186 ? 9.554 -6.561 9.639 1.00 81.50 186 ARG A N 1
ATOM 1466 C CA . ARG A 1 186 ? 9.093 -5.575 10.636 1.00 81.50 186 ARG A CA 1
ATOM 1467 C C . ARG A 1 186 ? 7.572 -5.421 10.613 1.00 81.50 186 ARG A C 1
ATOM 1469 O O . ARG A 1 186 ? 6.973 -5.074 11.628 1.00 81.50 186 ARG A O 1
ATOM 1476 N N . GLU A 1 187 ? 6.963 -5.712 9.476 1.00 84.94 187 GLU A N 1
ATOM 1477 C CA . GLU A 1 187 ? 5.541 -5.619 9.183 1.00 84.94 187 GLU A CA 1
ATOM 1478 C C . GLU A 1 187 ? 4.728 -6.516 10.115 1.00 84.94 187 GLU A C 1
ATOM 1480 O O . GLU A 1 187 ? 3.754 -6.044 10.688 1.00 84.94 187 GLU A O 1
ATOM 1485 N N . HIS A 1 188 ? 5.178 -7.750 10.376 1.00 90.56 188 HIS A N 1
ATOM 1486 C CA . HIS A 1 188 ? 4.518 -8.671 11.310 1.00 90.56 188 HIS A CA 1
ATOM 1487 C C . HIS A 1 188 ? 4.503 -8.135 12.745 1.00 90.56 188 HIS A C 1
ATOM 1489 O O . HIS A 1 188 ? 3.493 -8.206 13.450 1.00 90.56 188 HIS A O 1
ATOM 1495 N N . THR A 1 189 ? 5.621 -7.549 13.182 1.00 92.12 189 THR A N 1
ATOM 1496 C CA . THR A 1 189 ? 5.729 -6.965 14.528 1.00 92.12 189 THR A CA 1
ATOM 1497 C C . THR A 1 189 ? 4.808 -5.755 14.664 1.00 92.12 189 THR A C 1
ATOM 1499 O O . THR A 1 189 ? 4.110 -5.609 15.669 1.00 92.12 189 THR A O 1
ATOM 1502 N N . VAL A 1 190 ? 4.779 -4.895 13.642 1.00 93.94 190 VAL A N 1
ATOM 1503 C CA . VAL A 1 190 ? 3.906 -3.718 13.613 1.00 93.94 190 VAL A CA 1
ATOM 1504 C C . VAL A 1 190 ? 2.438 -4.136 13.546 1.00 93.94 190 VAL A C 1
ATOM 1506 O O . VAL A 1 190 ? 1.655 -3.653 14.356 1.00 93.94 190 VAL A O 1
ATOM 1509 N N . ALA A 1 191 ? 2.067 -5.069 12.668 1.00 95.06 191 ALA A N 1
ATOM 1510 C CA . ALA A 1 191 ? 0.703 -5.579 12.542 1.00 95.06 191 ALA A CA 1
ATOM 1511 C C . ALA A 1 191 ? 0.196 -6.190 13.856 1.00 95.06 191 ALA A C 1
ATOM 1513 O O . ALA A 1 191 ? -0.909 -5.877 14.290 1.00 95.06 191 ALA A O 1
ATOM 1514 N N . THR A 1 192 ? 1.026 -6.986 14.539 1.00 94.69 192 THR A N 1
ATOM 1515 C CA . THR A 1 192 ? 0.675 -7.576 15.842 1.00 94.69 192 THR A CA 1
ATOM 1516 C C . THR A 1 192 ? 0.428 -6.501 16.899 1.00 94.69 192 THR A C 1
ATOM 1518 O O . THR A 1 192 ? -0.555 -6.569 17.635 1.00 94.69 192 THR A O 1
ATOM 1521 N N . ARG A 1 193 ? 1.296 -5.483 16.971 1.00 95.38 193 ARG A N 1
ATOM 1522 C CA . ARG A 1 193 ? 1.117 -4.365 17.907 1.00 95.38 193 ARG A CA 1
ATOM 1523 C C . ARG A 1 193 ? -0.156 -3.577 17.596 1.00 95.38 193 ARG A C 1
ATOM 1525 O O . ARG A 1 193 ? -0.925 -3.297 18.508 1.00 95.38 193 ARG A O 1
ATOM 1532 N N . LEU A 1 194 ? -0.392 -3.263 16.322 1.00 96.12 194 LEU A N 1
ATOM 1533 C CA . LEU A 1 194 ? -1.591 -2.547 15.891 1.00 96.12 194 LEU A CA 1
ATOM 1534 C C . LEU A 1 194 ? -2.862 -3.318 16.260 1.00 96.12 194 LEU A C 1
ATOM 1536 O O . LEU A 1 194 ? -3.799 -2.703 16.754 1.00 96.12 194 LEU A O 1
ATOM 1540 N N . LEU A 1 195 ? -2.894 -4.644 16.090 1.00 95.88 195 LEU A N 1
ATOM 1541 C CA . LEU A 1 195 ? -4.033 -5.468 16.514 1.00 95.88 195 LEU A CA 1
ATOM 1542 C C . LEU A 1 195 ? -4.310 -5.346 18.014 1.00 95.88 195 LEU A C 1
ATOM 1544 O O . LEU A 1 195 ? -5.441 -5.064 18.396 1.00 95.88 195 LEU A O 1
ATOM 1548 N N . GLN A 1 196 ? -3.279 -5.456 18.855 1.00 94.75 196 GLN A N 1
ATOM 1549 C CA . GLN A 1 196 ? -3.431 -5.303 20.307 1.00 94.75 196 GLN A CA 1
ATOM 1550 C C . GLN A 1 196 ? -3.961 -3.920 20.704 1.00 94.75 196 GLN A C 1
ATOM 1552 O O . GLN A 1 196 ? -4.747 -3.797 21.645 1.00 94.75 196 GLN A O 1
ATOM 1557 N N . ASP A 1 197 ? -3.516 -2.870 20.014 1.00 94.19 197 ASP A N 1
ATOM 1558 C CA . ASP A 1 197 ? -3.979 -1.509 20.272 1.00 94.19 197 ASP A CA 1
ATOM 1559 C C . ASP A 1 197 ? -5.427 -1.314 19.795 1.00 94.19 197 ASP A C 1
ATOM 1561 O O . ASP A 1 197 ? -6.234 -0.723 20.513 1.00 94.19 197 ASP A O 1
ATOM 1565 N N . MET A 1 198 ? -5.791 -1.873 18.638 1.00 94.31 198 MET A N 1
ATOM 1566 C CA . MET A 1 198 ? -7.159 -1.841 18.113 1.00 94.31 198 MET A CA 1
ATOM 1567 C C . MET A 1 198 ? -8.145 -2.611 18.996 1.00 94.31 198 MET A C 1
ATOM 1569 O O . MET A 1 198 ? -9.252 -2.125 19.218 1.00 94.31 198 MET A O 1
ATOM 1573 N N . ASP A 1 199 ? -7.750 -3.749 19.570 1.00 92.06 199 ASP A N 1
ATOM 1574 C CA . ASP A 1 199 ? -8.596 -4.512 20.497 1.00 92.06 199 ASP A CA 1
ATOM 1575 C C . ASP A 1 199 ? -8.939 -3.694 21.751 1.00 92.06 199 ASP A C 1
ATOM 1577 O O . ASP A 1 199 ? -10.088 -3.672 22.204 1.00 92.06 199 ASP A O 1
ATOM 1581 N N . LYS A 1 200 ? -7.963 -2.938 22.276 1.00 90.44 200 LYS A N 1
ATOM 1582 C CA . LYS A 1 200 ? -8.200 -1.995 23.378 1.00 90.44 200 LYS A CA 1
ATOM 1583 C C . LYS A 1 200 ? -9.158 -0.882 22.954 1.00 90.44 200 LYS A C 1
ATOM 1585 O O . LYS A 1 200 ? -10.105 -0.603 23.688 1.00 90.44 200 LYS A O 1
ATOM 1590 N N . MET A 1 201 ? -8.956 -0.277 21.781 1.00 88.56 201 MET A N 1
ATOM 1591 C CA . MET A 1 201 ? -9.848 0.776 21.267 1.00 88.56 201 MET A CA 1
ATOM 1592 C C . MET A 1 201 ? -11.282 0.266 21.099 1.00 88.56 201 MET A C 1
ATOM 1594 O O . MET A 1 201 ? -12.228 0.943 21.490 1.00 88.56 201 MET A O 1
ATOM 1598 N N . MET A 1 202 ? -11.449 -0.951 20.579 1.00 84.69 202 MET A N 1
ATOM 1599 C CA . MET A 1 202 ? -12.759 -1.567 20.391 1.00 84.69 202 MET A CA 1
ATOM 1600 C C . MET A 1 202 ? -13.477 -1.771 21.727 1.00 84.69 202 MET A C 1
ATOM 1602 O O . MET A 1 202 ? -14.654 -1.444 21.837 1.00 84.69 202 MET A O 1
ATOM 1606 N N . SER A 1 203 ? -12.764 -2.220 22.766 1.00 85.62 203 SER A N 1
ATOM 1607 C CA . SER A 1 203 ? -13.347 -2.364 24.108 1.00 85.62 203 SER A CA 1
ATOM 1608 C C . SER A 1 203 ? -13.761 -1.037 24.758 1.00 85.62 203 SER A C 1
ATOM 1610 O O . SER A 1 203 ? -14.665 -1.029 25.581 1.00 85.62 203 SER A O 1
ATOM 1612 N N . GLN A 1 204 ? -13.133 0.085 24.387 1.00 80.69 204 GLN A N 1
ATOM 1613 C CA . GLN A 1 204 ? -13.516 1.424 24.860 1.00 80.69 204 GLN A CA 1
ATOM 1614 C C . GLN A 1 204 ? -14.714 2.000 24.097 1.00 80.69 204 GLN A C 1
ATOM 1616 O O . GLN A 1 204 ? -15.389 2.903 24.589 1.00 80.69 204 GLN A O 1
ATOM 1621 N N . LEU A 1 205 ? -14.947 1.507 22.880 1.00 73.25 205 LEU A N 1
ATOM 1622 C CA . LEU A 1 205 ? -16.046 1.929 22.028 1.00 73.25 205 LEU A CA 1
ATOM 1623 C C . LEU A 1 205 ? -17.320 1.123 22.270 1.00 73.25 205 LEU A C 1
ATOM 1625 O O . LEU A 1 205 ? -18.361 1.596 21.846 1.00 73.25 205 LEU A O 1
ATOM 1629 N N . ILE A 1 206 ? -17.299 -0.050 22.904 1.00 72.12 206 ILE A N 1
ATOM 1630 C CA . ILE A 1 206 ? -18.514 -0.835 23.205 1.00 72.12 206 ILE A CA 1
ATOM 1631 C C . ILE A 1 206 ? -19.112 -0.359 24.524 1.00 72.12 206 ILE A C 1
ATOM 1633 O O . ILE A 1 206 ? -20.257 0.151 24.455 1.00 72.12 206 ILE A O 1
#